Protein AF-A0A7R9PFS6-F1 (afdb_monomer_lite)

Structure (mmCIF, N/CA/C/O backbone):
data_AF-A0A7R9PFS6-F1
#
_entry.id   AF-A0A7R9PFS6-F1
#
loop_
_atom_site.group_PDB
_atom_site.id
_atom_site.type_symbol
_atom_site.label_atom_id
_atom_site.label_alt_id
_atom_site.label_comp_id
_atom_site.label_asym_id
_atom_site.label_entity_id
_atom_site.label_seq_id
_atom_site.pdbx_PDB_ins_code
_atom_site.Cartn_x
_atom_site.Cartn_y
_atom_site.Cartn_z
_atom_site.occupancy
_atom_site.B_iso_or_equiv
_atom_site.auth_seq_id
_atom_site.auth_comp_id
_atom_site.auth_asym_id
_atom_site.auth_atom_id
_atom_site.pdbx_PDB_model_num
ATOM 1 N N . VAL A 1 1 ? 14.522 13.230 7.094 1.00 48.41 1 VAL A N 1
ATOM 2 C CA . VAL A 1 1 ? 13.137 13.478 7.577 1.00 48.41 1 VAL A CA 1
ATOM 3 C C . VAL A 1 1 ? 12.936 14.908 8.089 1.00 48.41 1 VAL A C 1
ATOM 5 O O . VAL A 1 1 ? 12.068 15.587 7.560 1.00 48.41 1 VAL A O 1
ATOM 8 N N . LEU A 1 2 ? 13.739 15.412 9.042 1.00 39.50 2 LEU A N 1
ATOM 9 C CA . LEU A 1 2 ? 13.569 16.777 9.584 1.00 39.50 2 LEU A CA 1
ATOM 10 C C . LEU A 1 2 ? 13.808 17.895 8.548 1.00 39.50 2 LEU A C 1
ATOM 12 O O . LEU A 1 2 ? 12.953 18.755 8.391 1.00 39.50 2 LEU A O 1
ATOM 16 N N . VAL A 1 3 ? 14.888 17.850 7.762 1.00 48.06 3 VAL A N 1
ATOM 17 C CA . VAL A 1 3 ? 15.186 18.914 6.772 1.00 48.06 3 VAL A CA 1
ATOM 18 C C . VAL A 1 3 ? 14.115 19.010 5.670 1.00 48.06 3 VAL A C 1
ATOM 20 O O . VAL A 1 3 ? 13.718 20.107 5.293 1.00 48.06 3 VAL A O 1
ATOM 23 N N . HIS A 1 4 ? 13.554 17.875 5.235 1.00 49.91 4 HIS A N 1
ATOM 24 C CA . HIS A 1 4 ? 12.457 17.836 4.259 1.00 49.91 4 HIS A CA 1
ATOM 25 C C . HIS A 1 4 ? 11.158 18.474 4.785 1.00 49.91 4 HIS A C 1
ATOM 27 O O . HIS A 1 4 ? 10.417 19.089 4.024 1.00 49.91 4 HIS A O 1
ATOM 33 N N . ARG A 1 5 ? 10.858 18.337 6.087 1.00 53.41 5 ARG A N 1
ATOM 34 C CA . ARG A 1 5 ? 9.649 18.930 6.684 1.00 53.41 5 ARG A CA 1
ATOM 35 C C . ARG A 1 5 ? 9.731 20.451 6.814 1.00 53.41 5 ARG A C 1
ATOM 37 O O . ARG A 1 5 ? 8.692 21.097 6.742 1.00 53.41 5 ARG A O 1
ATOM 44 N N . PHE A 1 6 ? 10.927 21.010 6.995 1.00 52.00 6 PHE A N 1
ATOM 45 C CA . PHE A 1 6 ? 11.093 22.438 7.284 1.00 52.00 6 PHE A CA 1
ATOM 46 C C . PHE A 1 6 ? 11.599 23.265 6.087 1.00 52.00 6 PHE A C 1
ATOM 48 O O . PHE A 1 6 ? 11.210 24.424 5.980 1.00 52.00 6 PHE A O 1
ATOM 55 N N . CYS A 1 7 ? 12.360 22.682 5.146 1.00 59.22 7 CYS A N 1
ATOM 56 C CA . CYS A 1 7 ? 12.882 23.373 3.951 1.00 59.22 7 CYS A CA 1
ATOM 57 C C . CYS A 1 7 ? 12.899 22.470 2.689 1.00 59.22 7 CYS A C 1
ATOM 59 O O . CYS A 1 7 ? 13.975 22.141 2.184 1.00 59.22 7 CYS A O 1
ATOM 61 N N . PRO A 1 8 ? 11.737 22.057 2.147 1.00 60.34 8 PRO A N 1
ATOM 62 C CA . PRO A 1 8 ? 11.672 21.120 1.018 1.00 60.34 8 PRO A CA 1
ATOM 63 C C . PRO A 1 8 ? 12.301 21.649 -0.286 1.00 60.34 8 PRO A C 1
ATOM 65 O O . PRO A 1 8 ? 12.875 20.859 -1.028 1.00 60.34 8 PRO A O 1
ATOM 68 N N . SER A 1 9 ? 12.263 22.964 -0.544 1.00 56.47 9 SER A N 1
ATOM 69 C CA . SER A 1 9 ? 12.860 23.575 -1.747 1.00 56.47 9 SER A CA 1
ATOM 70 C C . SER A 1 9 ? 14.389 23.491 -1.759 1.00 56.47 9 SER A C 1
ATOM 72 O O . SER A 1 9 ? 14.975 23.101 -2.757 1.00 56.47 9 SER A O 1
ATOM 74 N N . VAL A 1 10 ? 15.039 23.744 -0.619 1.00 60.12 10 VAL A N 1
ATOM 75 C CA . VAL A 1 10 ? 16.506 23.660 -0.498 1.00 60.12 10 VAL A CA 1
ATOM 76 C C . VAL A 1 10 ? 16.997 22.236 -0.753 1.00 60.12 10 VAL A C 1
ATOM 78 O O . VAL A 1 10 ? 18.032 22.041 -1.379 1.00 60.12 10 VAL A O 1
ATOM 81 N N . VAL A 1 11 ? 16.242 21.229 -0.303 1.00 60.84 11 VAL A N 1
ATOM 82 C CA . VAL A 1 11 ? 16.554 19.822 -0.585 1.00 60.84 11 VAL A CA 1
ATOM 83 C C . VAL A 1 11 ? 16.342 19.515 -2.067 1.00 60.84 11 VAL A C 1
ATOM 85 O O . VAL A 1 11 ? 17.211 18.907 -2.676 1.00 60.84 11 VAL A O 1
ATOM 88 N N . ALA A 1 12 ? 15.240 19.961 -2.675 1.00 59.97 12 ALA A N 1
ATOM 89 C CA . ALA A 1 12 ? 15.008 19.742 -4.103 1.00 59.97 12 ALA A CA 1
ATOM 90 C C . ALA A 1 12 ? 16.139 20.321 -4.974 1.00 59.97 12 ALA A C 1
ATOM 92 O O . ALA A 1 12 ? 16.579 19.642 -5.899 1.00 59.97 12 ALA A O 1
ATOM 93 N N . ASP A 1 13 ? 16.664 21.497 -4.623 1.00 59.56 13 ASP A N 1
ATOM 94 C CA . ASP A 1 13 ? 17.713 22.179 -5.392 1.00 59.56 13 ASP A CA 1
ATOM 95 C C . ASP A 1 13 ? 19.134 21.668 -5.083 1.00 59.56 13 ASP A C 1
ATOM 97 O O . ASP A 1 13 ? 20.018 21.754 -5.932 1.00 59.56 13 ASP A O 1
ATOM 101 N N . SER A 1 14 ? 19.368 21.113 -3.885 1.00 62.31 14 SER A N 1
ATOM 102 C CA . SER A 1 14 ? 20.707 20.678 -3.432 1.00 62.31 14 SER A CA 1
ATOM 103 C C . SER A 1 14 ? 20.957 19.174 -3.559 1.00 62.31 14 SER A C 1
ATOM 105 O O . SER A 1 14 ? 22.074 18.715 -3.325 1.00 62.31 14 SER A O 1
ATOM 107 N N . VAL A 1 15 ? 19.929 18.374 -3.857 1.00 69.88 15 VAL A N 1
ATOM 108 C CA . VAL A 1 15 ? 20.092 16.925 -4.030 1.00 69.88 15 VAL A CA 1
ATOM 109 C C . VAL A 1 15 ? 20.765 16.652 -5.369 1.00 69.88 15 VAL A C 1
ATOM 111 O O . VAL A 1 15 ? 20.168 16.843 -6.427 1.00 69.88 15 VAL A O 1
ATOM 114 N N . GLU A 1 16 ? 22.006 16.182 -5.303 1.00 77.69 16 GLU A N 1
ATOM 115 C CA . GLU A 1 16 ? 22.768 15.698 -6.451 1.00 77.69 16 GLU A CA 1
ATOM 116 C C . GLU A 1 16 ? 22.236 14.347 -6.961 1.00 77.69 16 GLU A C 1
ATOM 118 O O . GLU A 1 16 ? 21.688 13.538 -6.202 1.00 77.69 16 GLU A O 1
ATOM 123 N N . ASP A 1 17 ? 22.470 14.053 -8.241 1.00 82.56 17 ASP A N 1
ATOM 124 C CA . ASP A 1 17 ? 22.091 12.777 -8.872 1.00 82.56 17 ASP A CA 1
ATOM 125 C C . ASP A 1 17 ? 22.770 11.563 -8.206 1.00 82.56 17 ASP A C 1
ATOM 127 O O . ASP A 1 17 ? 22.235 10.450 -8.203 1.00 82.56 17 ASP A O 1
ATOM 131 N N . SER A 1 18 ? 23.923 11.786 -7.565 1.00 86.06 18 SER A N 1
ATOM 132 C CA . SER A 1 18 ? 24.635 10.805 -6.741 1.00 86.06 18 SER A CA 1
ATOM 133 C C . SER A 1 18 ? 23.771 10.299 -5.578 1.00 86.06 18 SER A C 1
ATOM 135 O O . SER A 1 18 ? 23.724 9.095 -5.311 1.00 86.06 18 SER A O 1
ATOM 137 N N . LEU A 1 19 ? 23.017 11.189 -4.926 1.00 88.00 19 LEU A N 1
ATOM 138 C CA . LEU A 1 19 ? 22.125 10.830 -3.829 1.00 88.00 19 LEU A CA 1
ATOM 139 C C . LEU A 1 19 ? 20.856 10.137 -4.334 1.00 88.00 19 LEU A C 1
ATOM 141 O O . LEU A 1 19 ? 20.409 9.181 -3.704 1.00 88.00 19 LEU A O 1
ATOM 145 N N . VAL A 1 20 ? 20.301 10.558 -5.476 1.00 91.56 20 VAL A N 1
ATOM 146 C CA . VAL A 1 20 ? 19.182 9.846 -6.129 1.00 91.56 20 VAL A CA 1
ATOM 147 C C . VAL A 1 20 ? 19.584 8.404 -6.431 1.00 91.56 20 VAL A C 1
ATOM 149 O O . VAL A 1 20 ? 18.877 7.467 -6.055 1.00 91.56 20 VAL A O 1
ATOM 152 N N . THR A 1 21 ? 20.765 8.221 -7.024 1.00 93.12 21 THR A N 1
ATOM 153 C CA . THR A 1 21 ? 21.332 6.897 -7.297 1.00 93.12 21 THR A CA 1
ATOM 154 C C . THR A 1 21 ? 21.487 6.094 -6.006 1.00 93.12 21 THR A C 1
ATOM 156 O O . THR A 1 21 ? 21.080 4.935 -5.950 1.00 93.12 21 THR A O 1
ATOM 159 N N . TRP A 1 22 ? 22.017 6.707 -4.943 1.00 92.00 22 TRP A N 1
ATOM 160 C CA . TRP A 1 22 ? 22.198 6.050 -3.648 1.00 92.00 22 TRP A CA 1
ATOM 161 C C . TRP A 1 22 ? 20.873 5.591 -3.022 1.00 92.00 22 TRP A C 1
ATOM 163 O O . TRP A 1 22 ? 20.793 4.462 -2.541 1.00 92.00 22 TRP A O 1
ATOM 173 N N . LEU A 1 23 ? 19.821 6.417 -3.070 1.00 92.88 23 LEU A N 1
ATOM 174 C CA . LEU A 1 23 ? 18.487 6.048 -2.579 1.00 92.88 23 LEU A CA 1
ATOM 175 C C . LEU A 1 23 ? 17.931 4.846 -3.357 1.00 92.88 23 LEU A C 1
ATOM 177 O O . LEU A 1 23 ? 17.451 3.884 -2.760 1.00 92.88 23 LEU A O 1
ATOM 181 N N . LEU A 1 24 ? 18.038 4.868 -4.687 1.00 94.88 24 LEU A N 1
ATOM 182 C CA . LEU A 1 24 ? 17.521 3.805 -5.549 1.00 94.88 24 LEU A CA 1
ATOM 183 C C . LEU A 1 24 ? 18.293 2.491 -5.390 1.00 94.88 24 LEU A C 1
ATOM 185 O O . LEU A 1 24 ? 17.674 1.437 -5.241 1.00 94.88 24 LEU A O 1
ATOM 189 N N . VAL A 1 25 ? 19.627 2.543 -5.343 1.00 93.25 25 VAL A N 1
ATOM 190 C CA . VAL A 1 25 ? 20.474 1.382 -5.014 1.00 93.25 25 VAL A CA 1
ATOM 191 C C . VAL A 1 25 ? 20.156 0.872 -3.609 1.00 93.25 25 VAL A C 1
ATOM 193 O O . VAL A 1 25 ? 20.108 -0.338 -3.397 1.00 93.25 25 VAL A O 1
ATOM 196 N N . GLY A 1 26 ? 19.863 1.787 -2.682 1.00 91.25 26 GLY A N 1
ATOM 197 C CA . GLY A 1 26 ? 19.371 1.523 -1.336 1.00 91.25 26 GLY A CA 1
ATOM 198 C C . GLY A 1 26 ? 18.220 0.522 -1.296 1.00 91.25 26 GLY A C 1
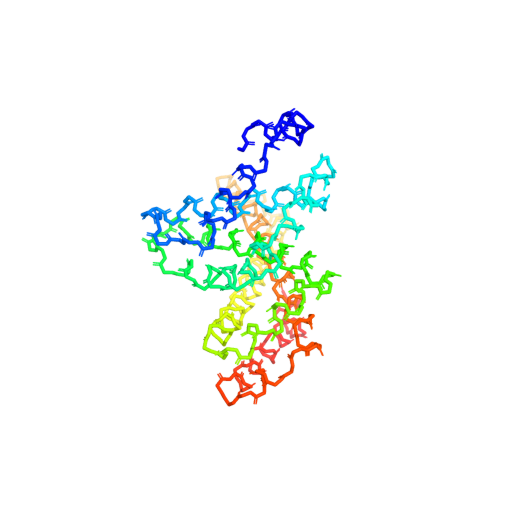ATOM 199 O O . GLY A 1 26 ? 18.289 -0.505 -0.621 1.00 91.25 26 GLY A O 1
ATOM 200 N N . VAL A 1 27 ? 17.171 0.818 -2.065 1.00 92.12 27 VAL A N 1
ATOM 201 C CA . VAL A 1 27 ? 15.970 -0.023 -2.167 1.00 92.12 27 VAL A CA 1
ATOM 202 C C . VAL A 1 27 ? 16.219 -1.270 -3.015 1.00 92.12 27 VAL A C 1
ATOM 204 O O . VAL A 1 27 ? 15.751 -2.353 -2.666 1.00 92.12 27 VAL A O 1
ATOM 207 N N . CYS A 1 28 ? 16.953 -1.141 -4.123 1.00 92.50 28 CYS A N 1
ATOM 208 C CA . CYS A 1 28 ? 17.080 -2.218 -5.108 1.00 92.50 28 CYS A CA 1
ATOM 209 C C . CYS A 1 28 ? 18.142 -3.265 -4.753 1.00 92.50 28 CYS A C 1
ATOM 211 O O . CYS A 1 28 ? 18.093 -4.391 -5.243 1.00 92.50 28 CYS A O 1
ATOM 213 N N . SER A 1 29 ? 19.079 -2.928 -3.866 1.00 88.06 29 SER A N 1
ATOM 214 C CA . SER A 1 29 ? 20.139 -3.830 -3.407 1.00 88.06 29 SER A CA 1
ATOM 215 C C . SER A 1 29 ? 20.103 -4.005 -1.884 1.00 88.06 29 SER A C 1
ATOM 217 O O . SER A 1 29 ? 21.074 -3.677 -1.193 1.00 88.06 29 SER A O 1
ATOM 219 N N . PRO A 1 30 ? 19.009 -4.565 -1.330 1.00 79.00 30 PRO A N 1
ATOM 220 C CA . PRO A 1 30 ? 18.804 -4.645 0.115 1.00 79.00 30 PRO A CA 1
ATOM 221 C C . PRO A 1 30 ? 19.880 -5.479 0.827 1.00 79.00 30 PRO A C 1
ATOM 223 O O . PRO A 1 30 ? 20.150 -5.266 2.002 1.00 79.00 30 PRO A O 1
ATOM 226 N N . HIS A 1 31 ? 20.556 -6.383 0.109 1.00 80.69 31 HIS A N 1
ATOM 227 C CA . HIS A 1 31 ? 21.624 -7.238 0.636 1.00 80.69 31 HIS A CA 1
ATOM 228 C C . HIS A 1 31 ? 22.850 -6.472 1.162 1.00 80.69 31 HIS A C 1
ATOM 230 O O . HIS A 1 31 ? 23.600 -7.017 1.970 1.00 80.69 31 HIS A O 1
ATOM 236 N N . TYR A 1 32 ? 23.051 -5.216 0.750 1.00 78.88 32 TYR A N 1
ATOM 237 C CA . TYR A 1 32 ? 24.112 -4.367 1.303 1.00 78.88 32 TYR A CA 1
ATOM 238 C C . TYR A 1 32 ? 23.741 -3.742 2.654 1.00 78.88 32 TYR A C 1
ATOM 240 O O . TYR A 1 32 ? 24.618 -3.243 3.361 1.00 78.88 32 TYR A O 1
ATOM 248 N N . PHE A 1 33 ? 22.468 -3.801 3.054 1.00 77.06 33 PHE A N 1
ATOM 249 C CA . PHE A 1 33 ? 21.979 -3.223 4.298 1.00 77.06 33 PHE A CA 1
ATOM 250 C C . PHE A 1 33 ? 21.615 -4.322 5.288 1.00 77.06 33 PHE A C 1
ATOM 252 O O . PHE A 1 33 ? 20.644 -5.052 5.124 1.00 77.06 33 PHE A O 1
ATOM 259 N N . ARG A 1 34 ? 22.381 -4.409 6.379 1.00 73.00 34 ARG A N 1
ATOM 260 C CA . ARG A 1 34 ? 22.082 -5.343 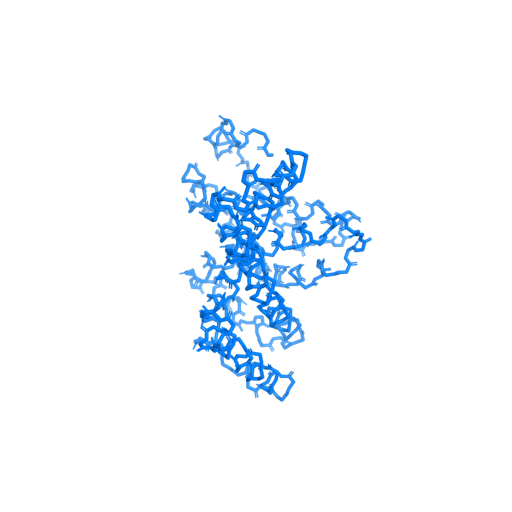7.477 1.00 73.00 34 ARG A CA 1
ATOM 261 C C . ARG A 1 34 ? 20.786 -4.995 8.211 1.00 73.00 34 ARG A C 1
ATOM 263 O O . ARG A 1 34 ? 20.182 -5.873 8.811 1.00 73.00 34 ARG A O 1
ATOM 270 N N . ASN A 1 35 ? 20.397 -3.719 8.198 1.00 78.88 35 ASN A N 1
ATOM 271 C CA . ASN A 1 35 ? 19.213 -3.224 8.885 1.00 78.88 35 ASN A CA 1
ATOM 272 C C . ASN A 1 35 ? 18.070 -2.960 7.877 1.00 78.88 35 ASN A C 1
ATOM 274 O O . ASN A 1 35 ? 18.142 -1.958 7.157 1.00 78.88 35 ASN A O 1
ATOM 278 N N . PRO A 1 36 ? 17.004 -3.786 7.846 1.00 77.06 36 PRO A N 1
ATOM 279 C CA . PRO A 1 36 ? 15.877 -3.601 6.927 1.00 77.06 36 PRO A CA 1
ATOM 280 C C . PRO A 1 36 ? 15.104 -2.294 7.170 1.00 77.06 36 PRO A C 1
ATOM 282 O O . PRO A 1 36 ? 14.537 -1.729 6.235 1.00 77.06 36 PRO A O 1
ATOM 285 N N . TYR A 1 37 ? 15.153 -1.736 8.383 1.00 82.12 37 TYR A N 1
ATOM 286 C CA . TYR A 1 37 ? 14.524 -0.449 8.696 1.00 82.12 37 TYR A CA 1
ATOM 287 C C . TYR A 1 37 ? 15.144 0.724 7.946 1.00 82.12 37 TYR A C 1
ATOM 289 O O . TYR A 1 37 ? 14.474 1.726 7.702 1.00 82.12 37 TYR A O 1
ATOM 297 N N . LEU A 1 38 ? 16.414 0.619 7.552 1.00 85.38 38 LEU A N 1
ATOM 298 C CA . LEU A 1 38 ? 17.032 1.660 6.741 1.00 85.38 38 LEU A CA 1
ATOM 299 C C . LEU A 1 38 ? 16.376 1.725 5.358 1.00 85.38 38 LEU A C 1
ATOM 301 O O . LEU A 1 38 ? 16.077 2.815 4.879 1.00 85.38 38 LEU A O 1
ATOM 305 N N . ILE A 1 39 ? 16.071 0.570 4.764 1.00 89.31 39 ILE A N 1
ATOM 306 C CA . ILE A 1 39 ? 15.356 0.489 3.486 1.00 89.31 39 ILE A CA 1
ATOM 307 C C . ILE A 1 39 ? 13.942 1.052 3.641 1.00 89.31 39 ILE A C 1
ATOM 309 O O . ILE A 1 39 ? 13.521 1.867 2.825 1.00 89.31 39 ILE A O 1
ATOM 313 N N . ALA A 1 40 ? 13.245 0.719 4.733 1.00 90.12 40 ALA A N 1
ATOM 314 C CA . ALA A 1 40 ? 11.939 1.301 5.046 1.00 90.12 40 ALA A CA 1
ATOM 315 C C . ALA A 1 40 ? 11.983 2.839 5.125 1.00 90.12 40 ALA A C 1
ATOM 317 O O . ALA A 1 40 ? 11.088 3.513 4.617 1.00 90.12 40 ALA A O 1
ATOM 318 N N . LYS A 1 41 ? 13.047 3.412 5.703 1.00 90.44 41 LYS A N 1
ATOM 319 C CA . LYS A 1 41 ? 13.244 4.869 5.747 1.00 90.44 41 LYS A CA 1
ATOM 320 C C . LYS A 1 41 ? 13.571 5.476 4.389 1.00 90.44 41 LYS A C 1
ATOM 322 O O . LYS A 1 41 ? 13.141 6.593 4.120 1.00 90.44 41 LYS A O 1
ATOM 327 N N . ILE A 1 42 ? 14.284 4.762 3.525 1.00 93.06 42 ILE A N 1
ATOM 328 C CA . ILE A 1 42 ? 14.506 5.203 2.144 1.00 93.06 42 ILE A CA 1
ATOM 329 C C . ILE A 1 42 ? 13.180 5.192 1.369 1.00 93.06 42 ILE A C 1
ATOM 331 O O . ILE A 1 42 ? 12.862 6.170 0.700 1.00 93.06 42 ILE A O 1
ATOM 335 N N . ILE A 1 43 ? 12.361 4.151 1.527 1.00 95.25 43 ILE A N 1
ATOM 336 C CA . ILE A 1 43 ? 11.012 4.082 0.946 1.00 95.25 43 ILE A CA 1
ATOM 337 C C . ILE A 1 43 ? 10.129 5.223 1.469 1.00 95.25 43 ILE A C 1
ATOM 339 O O . ILE A 1 43 ? 9.430 5.853 0.683 1.00 95.25 43 ILE A O 1
ATOM 343 N N . GLU A 1 44 ? 10.198 5.551 2.764 1.00 94.31 44 GLU A N 1
ATOM 344 C CA . GLU A 1 44 ? 9.507 6.720 3.329 1.00 94.31 44 GLU A CA 1
ATOM 345 C C . GLU A 1 44 ? 9.951 8.026 2.648 1.00 94.31 44 GLU A C 1
ATOM 347 O O . GLU A 1 44 ? 9.113 8.878 2.370 1.00 94.31 44 GLU A O 1
ATOM 352 N N . VAL A 1 45 ? 11.240 8.184 2.318 1.00 93.81 45 VAL A N 1
ATOM 353 C CA . VAL A 1 45 ? 11.722 9.344 1.546 1.00 93.81 45 VAL A CA 1
ATOM 354 C C . VAL A 1 45 ? 11.112 9.364 0.144 1.00 93.81 45 VAL A C 1
ATOM 356 O O . VAL A 1 45 ? 10.606 10.407 -0.261 1.00 93.81 45 VAL A O 1
ATOM 359 N N . LEU A 1 46 ? 11.112 8.237 -0.577 1.00 95.56 46 LEU A N 1
ATOM 360 C CA . LEU A 1 46 ? 10.504 8.149 -1.914 1.00 95.56 46 LEU A CA 1
ATOM 361 C C . LEU A 1 46 ? 9.006 8.485 -1.881 1.00 95.56 46 LEU A C 1
ATOM 363 O O . LEU A 1 46 ? 8.513 9.213 -2.739 1.00 95.56 46 LEU A O 1
ATOM 367 N N . PHE A 1 47 ? 8.302 8.003 -0.857 1.00 95.94 47 PHE A N 1
ATOM 368 C CA . PHE A 1 47 ? 6.896 8.308 -0.618 1.00 95.94 47 PHE A CA 1
ATOM 369 C C . PHE A 1 47 ? 6.672 9.802 -0.360 1.00 95.94 47 PHE A C 1
ATOM 371 O O . PHE A 1 47 ? 5.820 10.422 -0.989 1.00 95.94 47 PHE A O 1
ATOM 378 N N . VAL A 1 48 ? 7.457 10.397 0.537 1.00 93.69 48 VAL A N 1
ATOM 379 C CA . VAL A 1 48 ? 7.319 11.803 0.929 1.00 93.69 48 VAL A CA 1
ATOM 380 C C . VAL A 1 48 ? 7.674 12.767 -0.213 1.00 93.69 48 VAL A C 1
ATOM 382 O O . VAL A 1 48 ? 7.125 13.865 -0.258 1.00 93.69 48 VAL A O 1
ATOM 385 N N . VAL A 1 49 ? 8.550 12.362 -1.138 1.00 92.81 49 VAL A N 1
ATOM 386 C CA . VAL A 1 49 ? 8.927 13.144 -2.328 1.00 92.81 49 VAL A CA 1
ATOM 387 C C . VAL A 1 49 ? 7.830 13.149 -3.405 1.00 92.81 49 VAL A C 1
ATOM 389 O O . VAL A 1 49 ? 7.848 14.012 -4.284 1.00 92.81 49 VAL A O 1
ATOM 392 N N . ASN A 1 50 ? 6.850 12.241 -3.341 1.00 92.00 50 ASN A N 1
ATOM 393 C CA . ASN A 1 50 ? 5.725 12.212 -4.275 1.00 92.00 50 ASN A CA 1
ATOM 394 C C . ASN A 1 50 ? 4.968 13.566 -4.279 1.00 92.00 50 ASN A C 1
ATOM 396 O O . ASN A 1 50 ? 4.568 14.028 -3.206 1.00 92.00 50 ASN A O 1
ATOM 400 N N . PRO A 1 51 ? 4.710 14.192 -5.447 1.00 91.19 51 PRO A N 1
ATOM 401 C CA . PRO A 1 51 ? 4.026 15.485 -5.549 1.00 91.19 51 PRO A CA 1
ATOM 402 C C . PRO A 1 51 ? 2.623 15.507 -4.936 1.00 91.19 51 PRO A C 1
ATOM 404 O O . PRO A 1 51 ? 2.188 16.545 -4.443 1.00 91.19 51 PRO A O 1
ATOM 407 N N . GLY A 1 52 ? 1.925 14.365 -4.917 1.00 89.12 52 GLY A N 1
ATOM 408 C CA . GLY A 1 52 ? 0.628 14.227 -4.247 1.00 89.12 52 GLY A CA 1
ATOM 409 C C . GLY A 1 52 ? 0.710 14.331 -2.718 1.00 89.12 52 GLY A C 1
ATOM 410 O O . GLY A 1 52 ? -0.300 14.584 -2.068 1.00 89.12 52 GLY A O 1
ATOM 411 N N . ILE A 1 53 ? 1.906 14.163 -2.143 1.00 90.12 53 ILE A N 1
ATOM 412 C CA . ILE A 1 53 ? 2.188 14.268 -0.704 1.00 90.12 53 ILE A CA 1
ATOM 413 C C . ILE A 1 53 ? 2.898 15.585 -0.385 1.00 90.12 53 ILE A C 1
ATOM 415 O O . ILE A 1 53 ? 2.527 16.285 0.558 1.00 90.12 53 ILE A O 1
ATOM 419 N N . GLN A 1 54 ? 3.912 15.937 -1.175 1.00 90.75 54 GLN A N 1
ATOM 420 C CA . GLN A 1 54 ? 4.637 17.195 -1.079 1.00 90.75 54 GLN A CA 1
ATOM 421 C C . GLN A 1 54 ? 4.765 17.829 -2.474 1.00 90.75 54 GLN A C 1
ATOM 423 O O . GLN A 1 54 ? 5.702 17.527 -3.209 1.00 90.75 54 GLN A O 1
ATOM 428 N N . PRO A 1 55 ? 3.891 18.783 -2.837 1.00 90.25 55 PRO A N 1
ATOM 429 C CA . PRO A 1 55 ? 3.950 19.440 -4.146 1.00 90.25 55 PRO A CA 1
ATOM 430 C C . PRO A 1 55 ? 5.298 20.121 -4.429 1.00 90.25 55 PRO A C 1
ATOM 432 O O . PRO A 1 55 ? 5.728 20.230 -5.571 1.00 90.25 55 PRO A O 1
ATOM 435 N N . ARG A 1 56 ? 6.011 20.552 -3.379 1.00 89.12 56 ARG A N 1
ATOM 436 C CA . ARG A 1 56 ? 7.301 21.254 -3.497 1.00 89.12 56 ARG A CA 1
ATOM 437 C C . ARG A 1 56 ? 8.473 20.369 -3.929 1.00 89.12 56 ARG A C 1
ATOM 439 O O . ARG A 1 56 ? 9.556 20.900 -4.147 1.00 89.12 56 ARG A O 1
ATOM 446 N N . THR A 1 57 ? 8.296 19.054 -4.028 1.00 89.50 57 THR A N 1
ATOM 447 C CA . THR A 1 57 ? 9.358 18.119 -4.434 1.00 89.50 57 THR A CA 1
ATOM 448 C C . THR A 1 57 ? 9.187 17.563 -5.841 1.00 89.50 57 THR A C 1
ATOM 450 O O . THR A 1 57 ? 9.877 16.613 -6.204 1.00 89.50 57 THR A O 1
ATOM 453 N N . GLU A 1 58 ? 8.333 18.179 -6.661 1.00 90.62 58 GLU A N 1
ATOM 454 C CA . GLU A 1 58 ? 8.046 17.753 -8.034 1.00 90.62 58 GLU A CA 1
ATOM 455 C C . GLU A 1 58 ? 9.300 17.519 -8.886 1.00 90.62 58 GLU A C 1
ATOM 457 O O . GLU A 1 58 ? 9.439 16.463 -9.501 1.00 90.62 58 GLU A O 1
ATOM 462 N N . GLN A 1 59 ? 10.263 18.444 -8.857 1.00 90.50 59 GLN A N 1
ATOM 463 C CA . GLN A 1 59 ? 11.497 18.312 -9.637 1.00 90.50 59 GLN A CA 1
ATOM 464 C C . GLN A 1 59 ? 12.364 17.129 -9.183 1.00 90.50 59 GLN A C 1
ATOM 466 O O . GLN A 1 59 ? 12.933 16.412 -10.006 1.00 90.50 59 GLN A O 1
ATOM 471 N N . LEU A 1 60 ? 12.473 16.901 -7.871 1.00 91.00 60 LEU A N 1
ATOM 472 C CA . LEU A 1 60 ? 13.223 15.764 -7.335 1.00 91.00 60 LEU A CA 1
ATOM 473 C C . LEU A 1 60 ? 12.517 14.443 -7.662 1.00 91.00 60 LEU A C 1
ATOM 475 O O . LEU A 1 60 ? 13.170 13.489 -8.076 1.00 91.00 60 LEU A O 1
ATOM 479 N N . HIS A 1 61 ? 11.192 14.400 -7.534 1.00 93.50 61 HIS A N 1
ATOM 480 C CA . HIS A 1 61 ? 10.397 13.240 -7.917 1.00 93.50 61 HIS A CA 1
ATOM 481 C C . HIS A 1 61 ? 10.570 12.894 -9.398 1.00 93.50 61 HIS A C 1
ATOM 483 O O . HIS A 1 61 ? 10.807 11.736 -9.729 1.00 93.50 61 HIS A O 1
ATOM 489 N N . ALA A 1 62 ? 10.506 13.893 -10.283 1.00 93.44 62 ALA A N 1
ATOM 490 C CA . ALA A 1 62 ? 10.710 13.698 -11.714 1.00 93.44 62 ALA A CA 1
ATOM 491 C C . ALA A 1 62 ? 12.094 13.098 -12.013 1.00 93.44 62 ALA A C 1
ATOM 493 O O . ALA A 1 62 ? 12.189 12.152 -12.790 1.00 93.44 62 ALA A O 1
ATOM 494 N N . ARG A 1 63 ? 13.152 13.577 -11.340 1.00 94.00 63 ARG A N 1
ATOM 495 C CA . ARG A 1 63 ? 14.507 13.012 -11.463 1.00 94.00 63 ARG A CA 1
ATOM 496 C C . ARG A 1 63 ? 14.604 11.573 -10.961 1.00 94.00 63 ARG A C 1
ATOM 498 O O . ARG A 1 63 ? 15.234 10.753 -11.618 1.00 94.00 63 ARG A O 1
ATOM 505 N N . ILE A 1 64 ? 13.970 11.256 -9.830 1.00 95.19 64 ILE A N 1
ATOM 506 C CA . ILE A 1 64 ? 13.909 9.881 -9.309 1.00 95.19 64 ILE A CA 1
ATOM 507 C C . ILE A 1 64 ? 13.218 8.968 -10.323 1.00 95.19 64 ILE A C 1
ATOM 509 O O . ILE A 1 64 ? 13.773 7.929 -10.663 1.00 95.19 64 ILE A O 1
ATOM 513 N N . MET A 1 65 ? 12.048 9.364 -10.831 1.00 96.06 65 MET A N 1
ATOM 514 C CA . MET A 1 65 ? 11.267 8.544 -11.762 1.00 96.06 65 MET A CA 1
ATOM 515 C C . MET A 1 65 ? 11.949 8.389 -13.126 1.00 96.06 65 MET A C 1
ATOM 517 O O . MET A 1 65 ? 11.866 7.323 -13.717 1.00 96.06 65 MET A O 1
ATOM 521 N N . ALA A 1 66 ? 12.667 9.403 -13.610 1.00 95.38 66 ALA A N 1
ATOM 522 C CA . ALA A 1 66 ? 13.436 9.323 -14.856 1.00 95.38 66 ALA A CA 1
ATOM 523 C C . ALA A 1 66 ? 14.755 8.534 -14.723 1.00 95.38 66 ALA A C 1
ATOM 525 O O . ALA A 1 66 ? 15.480 8.357 -15.702 1.00 95.38 66 ALA A O 1
ATOM 526 N N . HIS A 1 67 ? 15.121 8.094 -13.516 1.00 96.38 67 HIS A N 1
ATOM 527 C CA . HIS A 1 67 ? 16.369 7.377 -13.304 1.00 96.38 67 HIS A CA 1
ATOM 528 C C . HIS A 1 67 ? 16.265 5.926 -13.820 1.00 96.38 67 HIS A C 1
ATOM 530 O O . HIS A 1 67 ? 15.312 5.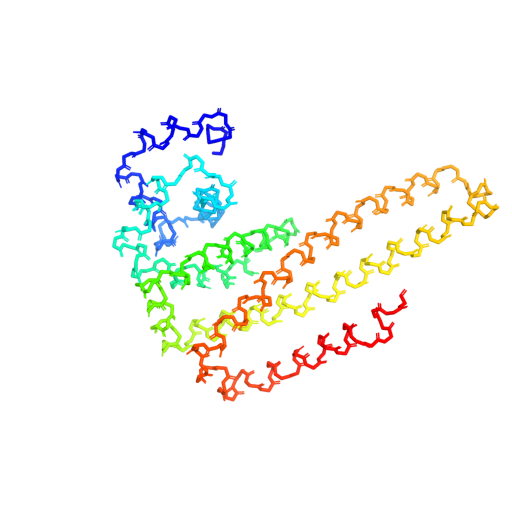231 -13.461 1.00 96.38 67 HIS A O 1
ATOM 536 N N . PRO A 1 68 ? 17.274 5.378 -14.530 1.00 96.19 68 PRO A N 1
ATOM 537 C CA . PRO A 1 68 ? 17.198 4.031 -15.114 1.00 96.19 68 PRO A CA 1
ATOM 538 C C . PRO A 1 68 ? 16.879 2.905 -14.115 1.00 96.19 68 PRO A C 1
ATOM 540 O O . PRO A 1 68 ? 16.154 1.963 -14.432 1.00 96.19 68 PRO A O 1
ATOM 543 N N . ILE A 1 69 ? 17.394 2.997 -12.881 1.00 96.44 69 ILE A N 1
ATOM 544 C CA . ILE A 1 69 ? 17.058 2.047 -11.799 1.00 96.44 69 ILE A CA 1
ATOM 545 C C . ILE A 1 69 ? 15.568 2.132 -11.429 1.00 96.44 69 ILE A C 1
ATOM 547 O O . ILE A 1 69 ? 14.951 1.097 -11.176 1.00 96.44 69 ILE A O 1
ATOM 551 N N . SER A 1 70 ? 14.982 3.335 -11.417 1.00 97.12 70 SER A N 1
ATOM 552 C CA . SER A 1 70 ? 13.551 3.519 -11.150 1.00 97.12 70 SER A CA 1
ATOM 553 C C . SER A 1 70 ? 12.704 2.888 -12.245 1.00 97.12 70 SER A C 1
ATOM 555 O O . SER A 1 70 ? 11.801 2.112 -11.952 1.00 97.12 70 SER A O 1
ATOM 557 N N . GLU A 1 71 ? 13.050 3.143 -13.505 1.00 95.94 71 GLU A N 1
ATOM 558 C CA . GLU A 1 71 ? 12.292 2.644 -14.653 1.00 95.94 71 GLU A CA 1
ATOM 559 C C . GLU A 1 71 ? 12.303 1.113 -14.763 1.00 95.94 71 GLU A C 1
ATOM 561 O O . GLU A 1 71 ? 11.335 0.521 -15.237 1.00 95.94 71 GLU A O 1
ATOM 566 N N . THR A 1 72 ? 13.392 0.462 -14.334 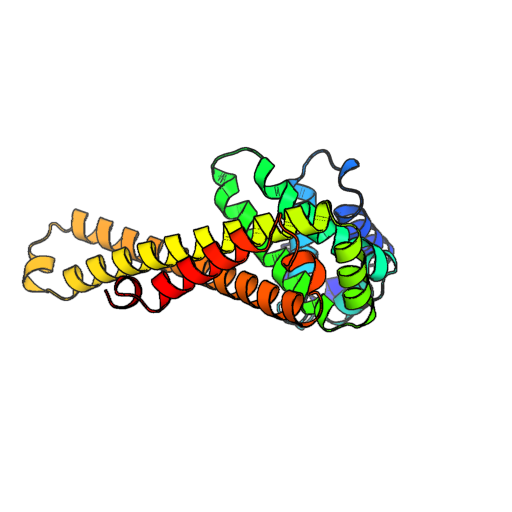1.00 93.00 72 THR A N 1
ATOM 567 C CA . THR A 1 72 ? 13.622 -0.966 -14.613 1.00 93.00 72 THR A CA 1
ATOM 568 C C . THR A 1 72 ? 13.552 -1.883 -13.395 1.00 93.00 72 THR A C 1
ATOM 570 O O . THR A 1 72 ? 13.057 -3.002 -13.517 1.00 93.00 72 THR A O 1
ATOM 573 N N . GLN A 1 73 ? 14.045 -1.455 -12.229 1.00 94.50 73 GLN A N 1
ATOM 574 C CA . GLN A 1 73 ? 14.228 -2.334 -11.064 1.00 94.50 73 GLN A CA 1
ATOM 575 C C . GLN A 1 73 ? 13.303 -1.979 -9.906 1.00 94.50 73 GLN A C 1
ATOM 577 O O . GLN A 1 73 ? 12.777 -2.876 -9.243 1.00 94.50 73 GLN A O 1
ATOM 582 N N . LEU A 1 74 ? 13.077 -0.685 -9.669 1.00 96.50 74 LEU A N 1
ATOM 583 C CA . LEU A 1 74 ? 12.372 -0.218 -8.481 1.00 96.50 74 LEU A CA 1
ATOM 584 C C . LEU A 1 74 ? 10.976 -0.847 -8.301 1.00 96.50 74 LEU A C 1
ATOM 586 O O . LEU A 1 74 ? 10.700 -1.269 -7.178 1.00 96.50 74 LEU A O 1
ATOM 590 N N . PRO A 1 75 ? 10.124 -1.023 -9.337 1.00 95.38 75 PRO A N 1
ATOM 591 C CA . PRO A 1 75 ? 8.824 -1.670 -9.160 1.00 95.38 75 PRO A CA 1
ATOM 592 C C . PRO A 1 75 ? 8.930 -3.096 -8.603 1.00 95.38 75 PRO A C 1
ATOM 594 O O . PRO A 1 75 ? 8.221 -3.447 -7.660 1.00 95.38 75 PRO A O 1
ATOM 597 N N . SER A 1 76 ? 9.860 -3.897 -9.133 1.00 94.62 76 SER A N 1
ATOM 598 C CA . SER A 1 76 ? 10.112 -5.268 -8.670 1.00 94.62 76 SER A CA 1
ATOM 599 C C . SER A 1 76 ? 10.619 -5.280 -7.225 1.00 94.62 76 SER A C 1
ATOM 601 O O . SER A 1 76 ? 10.118 -6.019 -6.373 1.00 94.62 76 SER A O 1
ATOM 603 N N . CYS A 1 77 ? 11.566 -4.393 -6.909 1.00 95.06 77 CYS A N 1
ATOM 604 C CA . CYS A 1 77 ? 12.135 -4.275 -5.570 1.00 95.06 77 CYS A CA 1
ATOM 605 C C . CYS A 1 77 ? 11.099 -3.825 -4.530 1.00 95.06 77 CYS A C 1
ATOM 607 O O . CYS A 1 77 ? 11.097 -4.347 -3.416 1.00 95.06 77 CYS A O 1
ATOM 609 N N . LEU A 1 78 ? 10.185 -2.922 -4.896 1.00 96.38 78 LEU A N 1
ATOM 610 C CA . LEU A 1 78 ? 9.081 -2.488 -4.040 1.00 96.38 78 LEU A CA 1
ATOM 611 C C . LEU A 1 78 ? 8.099 -3.632 -3.749 1.00 96.38 78 LEU A C 1
ATOM 613 O O . LEU A 1 78 ? 7.769 -3.852 -2.585 1.00 96.38 78 LEU A O 1
ATOM 617 N N . MET A 1 79 ? 7.682 -4.406 -4.759 1.00 95.38 79 MET A N 1
ATOM 618 C CA . MET A 1 79 ? 6.801 -5.574 -4.559 1.00 95.38 79 MET A CA 1
ATOM 619 C C . MET A 1 79 ? 7.453 -6.651 -3.688 1.00 95.38 79 MET A C 1
ATOM 621 O O . MET A 1 79 ? 6.806 -7.257 -2.827 1.00 95.38 79 MET A O 1
ATOM 625 N N . LYS A 1 80 ? 8.757 -6.875 -3.879 1.00 93.38 80 LYS A N 1
ATOM 626 C CA . LYS A 1 80 ? 9.531 -7.784 -3.035 1.00 93.38 80 LYS A CA 1
ATOM 627 C C . LYS A 1 80 ? 9.572 -7.286 -1.589 1.00 93.38 80 LYS A C 1
ATOM 629 O O . LYS A 1 80 ? 9.229 -8.042 -0.685 1.00 93.38 80 LYS A O 1
ATOM 634 N N . PHE A 1 81 ? 9.911 -6.017 -1.360 1.00 93.19 81 PHE A N 1
ATOM 635 C CA . PHE A 1 81 ? 9.990 -5.459 -0.006 1.00 93.19 81 PHE A CA 1
ATOM 636 C C . PHE A 1 81 ? 8.626 -5.428 0.700 1.00 93.19 81 PHE A C 1
ATOM 638 O O . PHE A 1 81 ? 8.547 -5.695 1.897 1.00 93.19 81 PHE A O 1
ATOM 645 N N . TYR A 1 82 ? 7.540 -5.197 -0.047 1.00 93.88 82 TYR A N 1
ATOM 646 C CA . TYR A 1 82 ? 6.163 -5.316 0.447 1.00 93.88 82 TYR A CA 1
ATOM 647 C C . TYR A 1 82 ? 5.872 -6.705 1.036 1.00 93.88 82 TYR A C 1
ATOM 649 O O . TYR A 1 82 ? 5.122 -6.839 2.006 1.00 93.88 82 TYR A O 1
ATOM 657 N N . THR A 1 83 ? 6.476 -7.742 0.452 1.00 92.44 83 THR A N 1
ATOM 658 C CA . THR A 1 83 ? 6.361 -9.124 0.923 1.00 92.44 83 THR A CA 1
ATOM 659 C C . THR A 1 83 ? 7.302 -9.388 2.100 1.00 92.44 83 THR A C 1
ATOM 661 O O . THR A 1 83 ? 6.874 -9.916 3.124 1.00 92.44 83 THR A O 1
ATOM 664 N N . ASP A 1 84 ? 8.571 -8.992 1.981 1.00 89.31 84 ASP A N 1
ATOM 665 C CA . ASP A 1 84 ? 9.624 -9.317 2.952 1.00 89.31 84 ASP A CA 1
ATOM 666 C C . ASP A 1 84 ? 9.383 -8.676 4.336 1.00 89.31 84 ASP A C 1
ATOM 668 O O . ASP A 1 84 ? 9.736 -9.272 5.359 1.00 89.31 84 ASP A O 1
ATOM 672 N N . VAL A 1 85 ? 8.712 -7.515 4.390 1.00 88.06 85 VAL A N 1
ATOM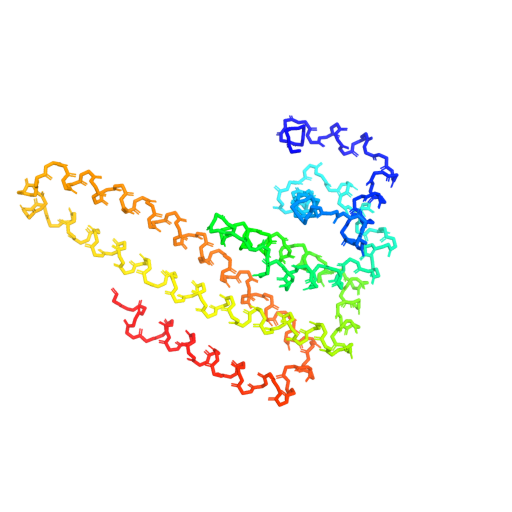 673 C CA . VAL A 1 85 ? 8.365 -6.815 5.645 1.00 88.06 85 VAL A CA 1
ATOM 674 C C . VAL A 1 85 ? 7.434 -7.621 6.566 1.00 88.06 85 VAL A C 1
ATOM 676 O O . VAL A 1 85 ? 7.292 -7.296 7.738 1.00 88.06 85 VAL A O 1
ATOM 679 N N . GLU A 1 86 ? 6.816 -8.705 6.085 1.00 82.44 86 GLU A N 1
ATOM 680 C CA . GLU A 1 86 ? 6.033 -9.604 6.946 1.00 82.44 86 GLU A CA 1
ATOM 681 C C . GLU A 1 86 ? 6.912 -10.357 7.964 1.00 82.44 86 GLU A C 1
ATOM 683 O O . GLU A 1 86 ? 6.429 -10.787 9.007 1.00 82.44 86 GLU A O 1
ATOM 688 N N . THR A 1 87 ? 8.207 -10.522 7.674 1.00 70.88 87 THR A N 1
ATOM 689 C CA . THR A 1 87 ? 9.110 -11.414 8.424 1.00 70.88 87 THR A CA 1
ATOM 690 C C . THR A 1 87 ? 10.092 -10.700 9.357 1.00 70.88 87 THR A C 1
ATOM 692 O O . THR A 1 87 ? 10.948 -11.358 9.946 1.00 70.88 87 THR A O 1
ATOM 695 N N . THR A 1 88 ? 9.994 -9.377 9.526 1.00 63.66 88 THR A N 1
ATOM 696 C CA . THR A 1 88 ? 11.017 -8.587 10.244 1.00 63.66 88 THR A CA 1
ATOM 697 C C . THR A 1 88 ? 11.051 -8.754 11.772 1.00 63.66 88 THR A C 1
ATOM 699 O O . THR A 1 88 ? 12.068 -8.407 12.365 1.00 63.66 88 THR A O 1
ATOM 702 N N . GLY A 1 89 ? 10.059 -9.419 12.380 1.00 55.56 89 GLY A N 1
ATOM 703 C CA . GLY A 1 89 ? 10.169 -10.068 13.694 1.00 55.56 89 GLY A CA 1
ATOM 704 C C . GLY A 1 89 ? 10.314 -9.211 14.969 1.00 55.56 89 GLY A C 1
ATOM 705 O O . GLY A 1 89 ? 11.256 -9.443 15.722 1.00 55.56 89 GLY A O 1
ATOM 706 N N . SER A 1 90 ? 9.336 -8.360 15.320 1.00 53.44 90 SER A N 1
ATOM 707 C CA . SER A 1 90 ? 9.001 -7.954 16.709 1.00 53.44 90 SER A CA 1
ATOM 708 C C . SER A 1 90 ? 7.612 -7.279 16.830 1.00 53.44 90 SER A C 1
ATOM 710 O O . SER A 1 90 ? 6.971 -6.938 15.840 1.00 53.44 90 SER A O 1
ATOM 712 N N . SER A 1 91 ? 7.074 -7.140 18.049 1.00 44.56 91 SER A N 1
ATOM 713 C CA . SER A 1 91 ? 5.662 -6.782 18.306 1.00 44.56 91 SER A CA 1
ATOM 714 C C . SER A 1 91 ? 5.292 -5.307 18.075 1.00 44.56 91 SER A C 1
ATOM 716 O O . SER A 1 91 ? 4.131 -5.021 17.787 1.00 44.56 91 SER A O 1
ATOM 718 N N . SER A 1 92 ? 6.244 -4.366 18.137 1.00 53.22 92 SER A N 1
ATOM 719 C CA . SER A 1 92 ? 6.019 -2.970 17.709 1.00 53.22 92 SER A CA 1
ATOM 720 C C . SER A 1 92 ? 6.003 -2.809 16.183 1.00 53.22 92 SER A C 1
ATOM 722 O O . SER A 1 92 ? 5.546 -1.789 15.678 1.00 53.22 92 SER A O 1
ATOM 724 N N . GLU A 1 93 ? 6.452 -3.826 15.442 1.00 55.66 93 GLU A N 1
ATOM 725 C CA . GLU A 1 93 ? 6.635 -3.787 13.983 1.00 55.66 93 GLU A CA 1
ATOM 726 C C . GLU A 1 93 ? 5.346 -4.014 13.205 1.00 55.66 93 GLU A C 1
ATOM 728 O O . GLU A 1 93 ? 5.288 -3.766 12.001 1.00 55.66 93 GLU A O 1
ATOM 733 N N . PHE A 1 94 ? 4.290 -4.470 13.879 1.00 50.12 94 PHE A N 1
ATOM 734 C CA . PHE A 1 94 ? 3.014 -4.733 13.229 1.00 50.12 94 PHE A CA 1
ATOM 735 C C . PHE A 1 94 ? 2.419 -3.473 12.581 1.00 50.12 94 PHE A C 1
ATOM 737 O O . PHE A 1 94 ? 1.857 -3.534 11.490 1.00 50.12 94 PHE A O 1
ATOM 744 N N . TYR A 1 95 ? 2.580 -2.311 13.220 1.00 54.97 95 TYR A N 1
ATOM 745 C CA . TYR A 1 95 ? 2.139 -1.033 12.654 1.00 54.97 95 TYR A CA 1
ATOM 746 C C . TYR A 1 95 ? 3.144 -0.461 11.648 1.00 54.97 95 TYR A C 1
ATOM 748 O O . TYR A 1 95 ? 2.747 0.185 10.671 1.00 54.97 95 TYR A O 1
ATOM 756 N N . ASP A 1 96 ? 4.434 -0.746 11.834 1.00 70.81 96 ASP A N 1
ATOM 757 C CA . ASP A 1 96 ? 5.476 -0.322 10.902 1.00 70.81 96 ASP A CA 1
ATOM 758 C C . ASP A 1 96 ? 5.309 -1.007 9.541 1.00 70.81 96 ASP A C 1
ATOM 760 O O . ASP A 1 96 ? 5.408 -0.331 8.515 1.00 70.81 96 ASP A O 1
ATOM 764 N N . LYS A 1 97 ? 4.951 -2.302 9.494 1.00 85.62 97 LYS A N 1
ATOM 765 C CA . LYS A 1 97 ? 4.748 -3.003 8.214 1.00 85.62 97 LYS A CA 1
ATOM 766 C C . LYS A 1 97 ? 3.611 -2.405 7.392 1.00 85.62 97 LYS A C 1
ATOM 768 O O . LYS A 1 97 ? 3.790 -2.169 6.202 1.00 85.62 97 LYS A O 1
ATOM 773 N N . PHE A 1 98 ? 2.474 -2.086 8.009 1.00 87.81 98 PHE A N 1
ATOM 774 C CA . PHE A 1 98 ? 1.347 -1.484 7.294 1.00 87.81 98 PHE A CA 1
ATOM 775 C C . PHE A 1 98 ? 1.658 -0.065 6.831 1.00 87.81 98 PHE A C 1
ATOM 777 O O . PHE A 1 98 ? 1.281 0.316 5.728 1.00 87.81 98 PHE A O 1
ATOM 784 N N . THR A 1 99 ? 2.420 0.690 7.622 1.00 89.94 99 THR A N 1
ATOM 785 C CA . THR A 1 99 ? 2.913 2.012 7.217 1.00 89.94 99 THR A CA 1
ATOM 786 C C . THR A 1 99 ? 3.850 1.908 6.011 1.00 89.94 99 THR A C 1
ATOM 788 O O . THR A 1 99 ? 3.708 2.646 5.038 1.00 89.94 99 THR A O 1
ATOM 791 N N . ILE A 1 100 ? 4.778 0.949 6.024 1.00 92.12 100 ILE A N 1
ATOM 792 C CA . ILE A 1 100 ? 5.679 0.674 4.898 1.00 92.12 100 ILE A CA 1
ATOM 793 C C . ILE A 1 100 ? 4.880 0.263 3.659 1.00 92.12 100 ILE A C 1
ATOM 795 O O . ILE A 1 100 ? 5.116 0.786 2.571 1.00 92.12 100 ILE A O 1
ATOM 799 N N . ARG A 1 101 ? 3.910 -0.640 3.815 1.00 93.75 101 ARG A N 1
ATOM 800 C CA . ARG A 1 101 ? 3.042 -1.095 2.725 1.00 93.75 101 ARG A CA 1
ATOM 801 C C . ARG A 1 101 ? 2.207 0.038 2.152 1.00 93.75 101 ARG A C 1
ATOM 803 O O . ARG A 1 101 ? 2.136 0.155 0.937 1.00 93.75 101 ARG A O 1
ATOM 810 N N . TYR A 1 102 ? 1.675 0.921 2.992 1.00 93.88 102 TYR A N 1
ATOM 811 C CA . TYR A 1 102 ? 0.999 2.142 2.558 1.00 93.88 102 TYR A CA 1
ATOM 812 C C . TYR A 1 102 ? 1.906 3.025 1.687 1.00 93.88 102 TYR A C 1
ATOM 814 O O . TYR A 1 102 ? 1.507 3.435 0.596 1.00 93.88 102 TYR A O 1
ATOM 822 N N . HIS A 1 103 ? 3.144 3.274 2.133 1.00 95.38 103 HIS A N 1
ATOM 823 C CA . HIS A 1 103 ? 4.123 4.042 1.359 1.00 95.38 103 HIS A CA 1
ATOM 824 C C . HIS A 1 103 ? 4.390 3.398 -0.005 1.00 95.38 103 HIS A C 1
ATOM 826 O O . HIS A 1 103 ? 4.339 4.079 -1.029 1.00 95.38 103 HIS A O 1
ATOM 832 N N . ILE A 1 104 ? 4.628 2.083 -0.030 1.00 96.50 104 ILE A N 1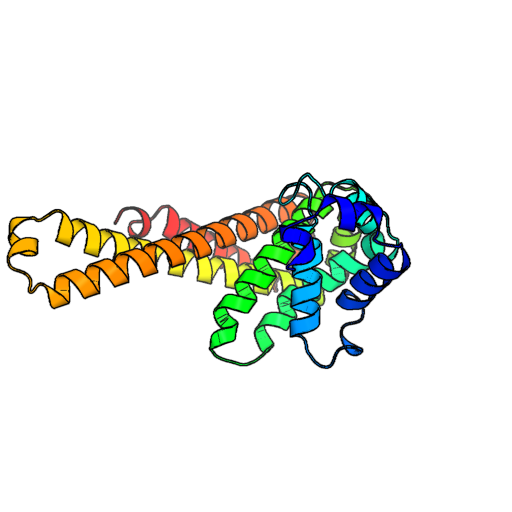
ATOM 833 C CA . ILE A 1 104 ? 4.847 1.330 -1.270 1.00 96.50 104 ILE A CA 1
ATOM 834 C C . ILE A 1 104 ? 3.627 1.431 -2.188 1.00 96.50 104 ILE A C 1
ATOM 836 O O . ILE A 1 104 ? 3.798 1.674 -3.382 1.00 96.50 104 ILE A O 1
ATOM 840 N N . SER A 1 105 ? 2.413 1.299 -1.649 1.00 95.75 105 SER A N 1
ATOM 841 C CA . SER A 1 105 ? 1.184 1.356 -2.438 1.00 95.75 105 SER A CA 1
ATOM 842 C C . SER A 1 105 ? 1.025 2.670 -3.186 1.00 95.75 105 SER A C 1
ATOM 844 O O . SER A 1 105 ? 0.709 2.662 -4.376 1.00 95.75 105 SER A O 1
ATOM 846 N N . LEU A 1 106 ? 1.316 3.793 -2.530 1.00 95.69 106 LEU A N 1
ATOM 847 C CA . LEU A 1 106 ? 1.229 5.106 -3.165 1.00 95.69 106 LEU A CA 1
ATOM 848 C C . LEU A 1 106 ? 2.356 5.369 -4.166 1.00 95.69 106 LEU A C 1
ATOM 850 O O . LEU A 1 106 ? 2.121 6.018 -5.186 1.00 95.69 106 LEU A O 1
ATOM 854 N N . ILE A 1 107 ? 3.558 4.838 -3.925 1.00 97.00 107 ILE A N 1
ATOM 855 C CA . ILE A 1 107 ? 4.645 4.900 -4.910 1.00 97.00 107 ILE A CA 1
ATOM 856 C C . ILE A 1 107 ? 4.263 4.099 -6.164 1.00 97.00 107 ILE A C 1
ATOM 858 O O . ILE A 1 107 ? 4.343 4.629 -7.270 1.00 97.00 107 ILE A O 1
ATOM 862 N N . LEU A 1 108 ? 3.791 2.856 -6.004 1.00 96.94 108 LEU A N 1
ATOM 863 C CA . LEU A 1 108 ? 3.374 1.999 -7.122 1.00 96.94 108 LEU A CA 1
ATOM 864 C C . LEU A 1 108 ? 2.194 2.590 -7.900 1.00 96.94 108 LEU A C 1
ATOM 866 O O . LEU A 1 108 ? 2.170 2.505 -9.124 1.00 96.94 108 LEU A O 1
ATOM 870 N N . LYS A 1 109 ? 1.252 3.239 -7.212 1.00 95.44 109 LYS A N 1
ATOM 871 C CA . LYS A 1 109 ? 0.145 3.960 -7.850 1.00 95.44 109 LYS A CA 1
ATOM 872 C C . LYS A 1 109 ? 0.643 5.101 -8.738 1.00 95.44 109 LYS A C 1
ATOM 874 O O . LYS A 1 109 ? 0.261 5.165 -9.898 1.00 95.44 109 LYS A O 1
ATOM 879 N N . GLY A 1 110 ? 1.555 5.941 -8.240 1.00 94.00 110 GLY A N 1
ATOM 880 C CA . GLY A 1 110 ? 2.165 7.000 -9.056 1.00 94.00 110 GLY A CA 1
ATOM 881 C C . GLY A 1 110 ? 2.979 6.458 -10.239 1.00 94.00 110 GLY A C 1
ATOM 882 O O . GLY A 1 110 ? 2.981 7.043 -11.318 1.00 94.00 110 GLY A O 1
ATOM 883 N N . MET A 1 111 ? 3.633 5.307 -10.064 1.00 96.06 111 MET A N 1
ATOM 884 C CA . MET A 1 111 ? 4.325 4.603 -11.148 1.00 96.06 111 MET A CA 1
ATOM 885 C C . MET A 1 111 ? 3.368 4.048 -12.202 1.00 96.06 111 MET A C 1
ATOM 887 O O . MET A 1 111 ? 3.710 4.022 -13.381 1.00 96.06 111 MET A O 1
ATOM 891 N N . TRP A 1 112 ? 2.177 3.605 -11.805 1.00 95.81 112 TRP A N 1
ATOM 892 C CA . TRP A 1 112 ? 1.205 3.018 -12.721 1.00 95.81 112 TRP A CA 1
ATOM 893 C C . TRP A 1 112 ? 0.746 3.999 -13.807 1.00 95.81 112 TRP A C 1
ATOM 895 O O . TRP A 1 112 ? 0.509 3.595 -14.947 1.00 95.81 112 TRP A O 1
ATOM 905 N N . ASP A 1 113 ? 0.687 5.294 -13.504 1.00 91.75 113 ASP A N 1
ATOM 906 C CA . ASP A 1 113 ? 0.319 6.335 -14.472 1.00 91.75 113 ASP A CA 1
ATOM 907 C C . ASP A 1 113 ? 1.402 6.579 -15.539 1.00 91.75 113 ASP A C 1
ATOM 909 O O . ASP A 1 113 ? 1.110 7.090 -16.621 1.00 91.75 113 ASP A O 1
ATOM 913 N N . ASN A 1 114 ? 2.647 6.163 -15.285 1.00 93.88 114 ASN A N 1
ATOM 914 C CA . ASN A 1 114 ? 3.754 6.282 -16.226 1.00 93.88 114 ASN A CA 1
ATOM 915 C C . ASN A 1 114 ? 3.894 5.002 -17.087 1.00 93.88 114 ASN A C 1
ATOM 917 O O . ASN A 1 114 ? 4.123 3.922 -16.539 1.00 93.88 114 ASN A O 1
ATOM 921 N N . PRO A 1 115 ? 3.845 5.086 -18.433 1.00 95.50 115 PRO A N 1
ATOM 922 C CA . PRO A 1 115 ? 3.902 3.905 -19.303 1.00 95.50 115 PRO A CA 1
ATOM 923 C C . PRO A 1 115 ? 5.157 3.035 -19.139 1.00 95.50 115 PRO A C 1
ATOM 925 O O . PRO A 1 115 ? 5.065 1.812 -19.240 1.00 95.50 115 PRO A O 1
ATOM 928 N N . VAL A 1 116 ? 6.319 3.643 -18.869 1.00 96.38 116 VAL A N 1
ATOM 929 C CA . VAL A 1 116 ? 7.593 2.920 -18.707 1.00 96.38 116 VAL A CA 1
ATOM 930 C C . VAL A 1 116 ? 7.549 2.063 -17.444 1.00 96.38 116 VAL A C 1
ATOM 932 O O . VAL A 1 116 ? 7.779 0.853 -17.497 1.00 96.38 116 VAL A O 1
ATOM 935 N N . HIS A 1 117 ? 7.158 2.661 -16.320 1.00 97.19 117 HIS A N 1
ATOM 936 C CA . HIS A 1 117 ? 7.056 1.946 -15.050 1.00 97.19 117 HIS A CA 1
ATOM 937 C C . HIS A 1 117 ? 5.912 0.926 -15.060 1.00 97.19 117 HIS A C 1
ATOM 939 O O . HIS A 1 117 ? 6.082 -0.191 -14.567 1.00 97.19 117 HIS A O 1
ATOM 945 N N . ARG A 1 118 ? 4.769 1.253 -15.682 1.00 96.19 118 ARG A N 1
ATOM 946 C CA . ARG A 1 118 ? 3.675 0.295 -15.892 1.00 96.19 118 ARG A CA 1
ATOM 947 C C . ARG A 1 118 ? 4.166 -0.941 -16.637 1.00 96.19 118 ARG A C 1
ATOM 949 O O . ARG A 1 118 ? 3.878 -2.061 -16.221 1.00 96.19 118 ARG A O 1
ATOM 956 N N . GLN A 1 119 ? 4.954 -0.764 -17.697 1.00 95.25 119 GLN A N 1
ATOM 957 C CA . GLN A 1 119 ? 5.505 -1.890 -18.444 1.00 95.25 119 GLN A CA 1
ATOM 958 C C . GLN A 1 119 ? 6.459 -2.741 -17.592 1.00 95.25 119 GLN A C 1
ATOM 960 O O . GLN A 1 119 ? 6.441 -3.969 -17.712 1.00 95.25 119 GLN A O 1
ATOM 965 N N . ALA A 1 120 ? 7.249 -2.128 -16.708 1.00 94.69 120 ALA A N 1
ATOM 966 C CA . ALA A 1 120 ? 8.088 -2.854 -15.755 1.00 94.69 120 ALA A CA 1
ATOM 967 C C . ALA A 1 120 ? 7.253 -3.677 -14.753 1.00 94.69 120 ALA A C 1
ATOM 969 O O . ALA A 1 120 ? 7.556 -4.850 -14.535 1.00 94.69 120 ALA A O 1
ATOM 970 N N . ILE A 1 121 ? 6.151 -3.125 -14.229 1.00 95.38 121 ILE A N 1
ATOM 971 C CA . ILE A 1 121 ? 5.195 -3.851 -13.368 1.00 95.38 121 ILE A CA 1
ATOM 972 C C . ILE A 1 121 ? 4.570 -5.039 -14.117 1.00 95.38 121 ILE A C 1
ATOM 974 O O . ILE A 1 121 ? 4.533 -6.160 -13.607 1.00 95.38 121 ILE A O 1
ATOM 978 N N . VAL A 1 122 ? 4.126 -4.826 -15.360 1.00 94.44 122 VAL A N 1
ATOM 979 C CA . VAL A 1 122 ? 3.580 -5.892 -16.216 1.00 94.44 122 VAL A CA 1
ATOM 980 C C . VAL A 1 122 ? 4.628 -6.974 -16.479 1.00 94.44 122 VAL A C 1
ATOM 982 O O . VAL A 1 122 ? 4.304 -8.161 -16.469 1.00 94.44 122 VAL A O 1
ATOM 985 N N . ASN A 1 123 ? 5.889 -6.605 -16.698 1.00 92.62 123 ASN A N 1
ATOM 986 C CA . ASN A 1 123 ? 6.965 -7.571 -16.903 1.00 92.62 123 ASN A CA 1
ATOM 987 C C . ASN A 1 123 ? 7.257 -8.381 -15.635 1.00 92.62 123 ASN A C 1
ATOM 989 O O . ASN A 1 123 ? 7.407 -9.599 -15.734 1.00 92.62 123 ASN A O 1
ATOM 993 N N . GLU A 1 124 ? 7.249 -7.753 -14.457 1.00 91.38 124 GLU A N 1
ATOM 994 C CA . GLU A 1 124 ? 7.390 -8.460 -13.178 1.00 91.38 124 GLU A CA 1
ATOM 995 C C . GLU A 1 124 ? 6.268 -9.488 -12.981 1.00 91.38 124 GLU A C 1
ATOM 997 O O . GLU A 1 124 ? 6.521 -10.614 -12.554 1.00 91.38 124 GLU A O 1
ATOM 1002 N N . SER A 1 125 ? 5.038 -9.170 -13.399 1.00 91.69 125 SER A N 1
ATOM 1003 C CA . SER A 1 125 ? 3.912 -10.110 -13.303 1.00 91.69 125 SER A CA 1
ATOM 1004 C C . SER A 1 125 ? 4.115 -11.421 -14.081 1.00 91.69 125 SER A C 1
ATOM 1006 O O . SER A 1 125 ? 3.575 -12.470 -13.712 1.00 91.69 125 SER A O 1
ATOM 1008 N N . LYS A 1 126 ? 4.971 -11.396 -15.112 1.00 89.12 126 LYS A N 1
ATOM 1009 C CA . LYS A 1 126 ? 5.344 -12.572 -15.911 1.00 89.12 126 LYS A CA 1
ATOM 1010 C C . LYS A 1 126 ? 6.408 -13.442 -15.226 1.00 89.12 126 LYS A C 1
ATOM 1012 O O . LYS A 1 126 ? 6.498 -14.621 -15.553 1.00 89.12 126 LYS A O 1
ATOM 1017 N N . SER A 1 127 ? 7.175 -12.910 -14.264 1.00 78.06 127 SER A N 1
ATOM 1018 C CA . SER A 1 127 ? 8.198 -13.658 -13.495 1.00 78.06 127 SER A CA 1
ATOM 1019 C C . SER A 1 127 ? 7.575 -14.715 -12.562 1.00 78.06 127 SER A C 1
ATOM 1021 O O . SER A 1 127 ? 8.218 -15.686 -12.149 1.00 78.06 127 SER A O 1
ATOM 1023 N N . GLY A 1 128 ? 6.286 -14.544 -12.255 1.00 69.62 128 GLY A N 1
ATOM 1024 C CA . GLY A 1 128 ? 5.415 -15.495 -11.579 1.00 69.62 128 GLY A CA 1
ATOM 1025 C C . GLY A 1 128 ? 5.638 -15.599 -10.076 1.00 69.62 128 GLY A C 1
ATOM 1026 O O . GLY A 1 128 ? 4.726 -15.302 -9.317 1.00 69.62 128 GLY A O 1
ATOM 1027 N N . LYS A 1 129 ? 6.826 -15.992 -9.606 1.00 84.44 129 LYS A N 1
ATOM 1028 C CA . LYS A 1 129 ? 7.008 -16.351 -8.185 1.00 84.44 129 LYS A CA 1
ATOM 1029 C C . LYS A 1 129 ? 6.921 -15.162 -7.230 1.00 84.44 129 LYS A C 1
ATOM 1031 O O . LYS A 1 129 ? 6.293 -15.282 -6.182 1.00 84.44 129 LYS A O 1
ATOM 1036 N N . GLN A 1 130 ? 7.573 -14.043 -7.549 1.00 88.94 130 GLN A N 1
ATOM 1037 C CA . GLN A 1 130 ? 7.556 -12.870 -6.665 1.00 88.94 130 GLN A CA 1
ATOM 1038 C C . GLN A 1 130 ? 6.221 -12.142 -6.748 1.00 88.94 130 GLN A C 1
ATOM 1040 O O . GLN A 1 130 ? 5.624 -11.843 -5.717 1.00 88.94 130 GLN A O 1
ATOM 1045 N N . PHE A 1 131 ? 5.698 -11.967 -7.961 1.00 91.94 131 PHE A N 1
ATOM 1046 C CA . PHE A 1 131 ? 4.390 -11.359 -8.160 1.00 91.94 131 PHE A CA 1
ATOM 1047 C C . PHE A 1 131 ? 3.272 -12.131 -7.446 1.00 91.94 131 PHE A C 1
ATOM 1049 O O . PHE A 1 131 ? 2.466 -11.534 -6.746 1.00 91.94 131 PHE A O 1
ATOM 1056 N N . VAL A 1 132 ? 3.251 -13.465 -7.524 1.00 92.12 132 VAL A N 1
ATOM 1057 C CA . VAL A 1 132 ? 2.243 -14.277 -6.818 1.00 92.12 132 VAL A CA 1
ATOM 1058 C C . VAL A 1 132 ? 2.352 -14.121 -5.301 1.00 92.12 132 VAL A C 1
ATOM 1060 O O . VAL A 1 132 ? 1.329 -14.036 -4.624 1.00 92.12 132 VAL A O 1
ATOM 1063 N N . LYS A 1 133 ? 3.564 -14.043 -4.735 1.00 92.69 133 LYS A N 1
ATOM 1064 C CA . LYS A 1 133 ? 3.741 -13.759 -3.300 1.00 92.69 133 LYS A CA 1
ATOM 1065 C C . LYS A 1 133 ? 3.217 -12.376 -2.923 1.00 92.69 133 LYS A C 1
ATOM 1067 O O . LYS A 1 133 ? 2.511 -12.257 -1.926 1.00 92.69 133 LYS A O 1
ATOM 1072 N N . PHE A 1 134 ? 3.513 -11.375 -3.745 1.00 94.75 134 PHE A N 1
ATOM 1073 C CA . PHE A 1 134 ? 3.019 -10.017 -3.573 1.00 94.75 134 PHE A CA 1
ATOM 1074 C C . PHE A 1 134 ? 1.485 -9.969 -3.589 1.00 94.75 134 PHE A C 1
ATOM 1076 O O . PHE A 1 134 ? 0.886 -9.457 -2.649 1.00 94.75 134 PHE A O 1
ATOM 1083 N N . ILE A 1 135 ? 0.836 -10.608 -4.571 1.00 94.38 135 ILE A N 1
ATOM 1084 C CA . ILE A 1 135 ? -0.630 -10.706 -4.630 1.00 94.38 135 ILE A CA 1
ATOM 1085 C C . ILE A 1 135 ? -1.201 -11.446 -3.413 1.00 94.38 135 ILE A C 1
ATOM 1087 O O . ILE A 1 135 ? -2.196 -11.004 -2.844 1.00 94.38 135 ILE A O 1
ATOM 1091 N N . ASN A 1 136 ? -0.571 -12.538 -2.965 1.00 92.94 136 ASN A N 1
ATOM 1092 C CA . ASN A 1 136 ? -0.994 -13.216 -1.736 1.00 92.94 136 ASN A CA 1
ATOM 1093 C C . ASN A 1 136 ? -0.914 -12.286 -0.514 1.00 92.94 136 ASN A C 1
ATOM 1095 O O . ASN A 1 136 ? -1.826 -12.304 0.309 1.00 92.94 136 ASN A O 1
ATOM 1099 N N . MET A 1 137 ? 0.126 -11.453 -0.400 1.00 93.38 137 MET A N 1
ATOM 1100 C CA . MET A 1 137 ? 0.207 -10.466 0.684 1.00 93.38 137 MET A CA 1
ATOM 1101 C C . MET A 1 137 ? -0.852 -9.380 0.572 1.00 93.38 137 MET A C 1
ATOM 1103 O O . MET A 1 137 ? -1.469 -9.059 1.580 1.00 93.38 137 MET A O 1
ATOM 1107 N N . LEU A 1 138 ? -1.148 -8.887 -0.631 1.00 93.94 138 LEU A N 1
ATOM 1108 C CA . LEU A 1 138 ? -2.258 -7.952 -0.822 1.00 93.94 138 LEU A CA 1
ATOM 1109 C C . LEU A 1 138 ? -3.603 -8.567 -0.393 1.00 93.94 138 LEU A C 1
ATOM 1111 O O . LEU A 1 138 ? -4.417 -7.886 0.234 1.00 93.94 138 LEU A O 1
ATOM 1115 N N . MET A 1 139 ? -3.847 -9.850 -0.697 1.00 93.56 139 MET A N 1
ATOM 1116 C CA . MET A 1 139 ? -5.091 -10.536 -0.313 1.00 93.56 139 MET A CA 1
ATOM 1117 C C . MET A 1 139 ? -5.204 -10.684 1.206 1.00 93.56 139 MET A C 1
ATOM 1119 O O . MET A 1 139 ? -6.272 -10.432 1.773 1.00 93.56 139 MET A O 1
ATOM 1123 N N . ASN A 1 140 ? -4.104 -11.059 1.863 1.00 92.62 140 ASN A N 1
ATOM 1124 C CA . ASN A 1 140 ? -4.042 -11.168 3.317 1.00 92.62 140 ASN A CA 1
ATOM 1125 C C . ASN A 1 140 ? -4.301 -9.813 3.982 1.00 92.62 140 ASN A C 1
ATOM 1127 O O . ASN A 1 140 ? -5.132 -9.727 4.883 1.00 92.62 140 ASN A O 1
ATOM 1131 N N . ASP A 1 141 ? -3.654 -8.758 3.490 1.00 92.56 141 ASP A N 1
ATOM 1132 C CA . ASP A 1 141 ? -3.814 -7.407 4.022 1.00 92.56 141 ASP A CA 1
ATOM 1133 C C . ASP A 1 141 ? -5.229 -6.891 3.831 1.00 92.56 141 ASP A C 1
ATOM 1135 O O . ASP A 1 141 ? -5.815 -6.366 4.769 1.00 92.56 141 ASP A O 1
ATOM 1139 N N . THR A 1 142 ? -5.818 -7.094 2.654 1.00 92.56 142 THR A N 1
ATOM 1140 C CA . THR A 1 142 ? -7.201 -6.672 2.392 1.00 92.56 142 THR A CA 1
ATOM 1141 C C . THR A 1 142 ? -8.173 -7.347 3.353 1.00 92.56 142 THR A C 1
ATOM 1143 O O . THR A 1 142 ? -9.031 -6.680 3.922 1.00 92.56 142 THR A O 1
ATOM 1146 N N . THR A 1 143 ? -8.007 -8.654 3.571 1.00 91.94 143 THR A N 1
ATOM 1147 C CA . THR A 1 143 ? -8.845 -9.422 4.501 1.00 91.94 143 THR A CA 1
ATOM 1148 C C . THR A 1 143 ? -8.691 -8.908 5.928 1.00 91.94 143 THR A C 1
ATOM 1150 O O . THR A 1 143 ? -9.686 -8.585 6.569 1.00 91.94 143 THR A O 1
ATOM 1153 N N . PHE A 1 144 ? -7.451 -8.790 6.409 1.00 91.75 144 PHE A N 1
ATOM 1154 C CA . PHE A 1 144 ? -7.165 -8.339 7.767 1.00 91.75 144 PHE A CA 1
ATOM 1155 C C . PHE A 1 144 ? -7.656 -6.906 8.012 1.00 91.75 144 PHE A C 1
ATOM 1157 O O . PHE A 1 144 ? -8.364 -6.644 8.977 1.00 91.75 144 PHE A O 1
ATOM 1164 N N . LEU A 1 145 ? -7.309 -5.972 7.124 1.00 92.44 145 LEU A N 1
ATOM 1165 C CA . LEU A 1 145 ? -7.601 -4.552 7.308 1.00 92.44 145 LEU A CA 1
ATOM 1166 C C . LEU A 1 145 ? -9.098 -4.263 7.281 1.00 92.44 145 LEU A C 1
ATOM 1168 O O . LEU A 1 145 ? -9.555 -3.414 8.043 1.00 92.44 145 LEU A O 1
ATOM 1172 N N . LEU A 1 146 ? -9.861 -4.933 6.413 1.00 91.19 146 LEU A N 1
ATOM 1173 C CA . LEU A 1 146 ? -11.310 -4.758 6.370 1.00 91.19 146 LEU A CA 1
ATOM 1174 C C . LEU A 1 146 ? -11.994 -5.382 7.589 1.00 91.19 146 LEU A C 1
ATOM 1176 O O . LEU A 1 146 ? -12.897 -4.750 8.135 1.00 91.19 146 LEU A O 1
ATOM 1180 N N . ASP A 1 147 ? -11.549 -6.552 8.053 1.00 90.94 147 ASP A N 1
ATOM 1181 C CA . ASP A 1 147 ? -12.107 -7.176 9.259 1.00 90.94 147 ASP A CA 1
ATOM 1182 C C . ASP A 1 147 ? -11.848 -6.308 10.504 1.00 90.94 147 ASP A C 1
ATOM 1184 O O . ASP A 1 147 ? -12.792 -5.908 11.186 1.00 90.94 147 ASP A O 1
ATOM 1188 N N . GLU A 1 148 ? -10.601 -5.879 10.721 1.00 91.31 148 GLU A N 1
ATOM 1189 C CA . GLU A 1 148 ? -10.235 -5.003 11.843 1.00 91.31 148 GLU A CA 1
ATOM 1190 C C . GLU A 1 148 ? -10.900 -3.624 11.778 1.00 91.31 148 GLU A C 1
ATOM 1192 O O . GLU A 1 148 ? -11.252 -3.046 12.808 1.00 91.31 148 GLU A O 1
ATOM 1197 N N . SER A 1 149 ? -11.083 -3.067 10.574 1.00 91.81 149 SER A N 1
ATOM 1198 C CA . SER A 1 149 ? -11.794 -1.794 10.408 1.00 91.81 149 SER A CA 1
ATOM 1199 C C . SER A 1 149 ? -13.243 -1.913 10.869 1.00 91.81 149 SER A C 1
ATOM 1201 O O . SER A 1 149 ? -13.727 -1.040 11.585 1.00 91.81 149 SER A O 1
ATOM 1203 N N . LEU A 1 150 ? -13.934 -2.988 10.484 1.00 90.31 150 LEU A N 1
ATOM 1204 C CA . LEU A 1 150 ? -15.327 -3.218 10.867 1.00 90.31 150 LEU A CA 1
ATOM 1205 C C . LEU A 1 150 ? -15.462 -3.528 12.357 1.00 90.31 150 LEU A C 1
ATOM 1207 O O . LEU A 1 150 ? -16.352 -2.988 13.013 1.00 90.31 150 LEU A O 1
ATOM 1211 N N . GLU A 1 151 ? -14.560 -4.331 12.920 1.00 91.12 151 GLU A N 1
ATOM 1212 C CA . GLU A 1 151 ? -14.559 -4.589 14.359 1.00 91.12 151 GLU A CA 1
ATOM 1213 C C . GLU A 1 151 ? -14.305 -3.302 15.157 1.00 91.12 151 GLU A C 1
ATOM 1215 O O . GLU A 1 151 ? -14.997 -3.021 16.137 1.00 91.12 151 GLU A O 1
ATOM 1220 N N . SER A 1 152 ? -13.365 -2.469 14.703 1.00 92.88 152 SER A N 1
ATOM 1221 C CA . SER A 1 152 ? -13.103 -1.175 15.328 1.00 92.88 152 SER A CA 1
ATOM 1222 C C . SER A 1 152 ? -14.297 -0.227 15.215 1.00 92.88 152 SER A C 1
ATOM 1224 O O . SER A 1 152 ? -14.594 0.463 16.186 1.00 92.88 152 SER A O 1
ATOM 1226 N N . LEU A 1 153 ? -14.999 -0.197 14.076 1.00 92.31 153 LEU A N 1
ATOM 1227 C CA . LEU A 1 153 ? -16.223 0.595 13.904 1.00 92.31 153 LEU A CA 1
ATOM 1228 C C . LEU A 1 153 ? -17.322 0.158 14.868 1.00 92.31 153 LEU A C 1
ATOM 1230 O O . LEU A 1 153 ? -17.972 1.011 15.468 1.00 92.31 153 LEU A O 1
ATOM 1234 N N . LYS A 1 154 ? -17.478 -1.151 15.076 1.00 91.06 154 LYS A N 1
ATOM 1235 C CA . LYS A 1 154 ? -18.435 -1.686 16.042 1.00 91.06 154 LYS A CA 1
ATOM 1236 C C . LYS A 1 154 ? -18.118 -1.219 17.465 1.00 91.06 154 LYS A C 1
ATOM 1238 O O . LYS A 1 154 ? -18.997 -0.700 18.144 1.00 91.06 154 LYS A O 1
ATOM 1243 N N . ARG A 1 155 ? -16.855 -1.321 17.902 1.00 93.62 155 ARG A N 1
ATOM 1244 C CA . ARG A 1 155 ? -16.430 -0.830 19.230 1.00 93.62 155 ARG A CA 1
ATOM 1245 C C . ARG A 1 155 ? -16.651 0.677 19.388 1.00 93.62 155 ARG A C 1
ATOM 1247 O O . ARG A 1 155 ? -17.103 1.125 20.440 1.00 93.62 155 ARG A O 1
ATOM 1254 N N . ILE A 1 156 ? -16.362 1.457 18.341 1.00 95.00 156 ILE A N 1
ATOM 1255 C CA . ILE A 1 156 ? -16.630 2.903 18.304 1.00 95.00 156 ILE A CA 1
ATOM 1256 C C . ILE A 1 156 ? -18.126 3.163 18.500 1.00 95.00 156 ILE A C 1
ATOM 1258 O O . ILE A 1 156 ? -18.490 3.974 19.351 1.00 95.00 156 ILE A O 1
ATOM 1262 N N . HIS A 1 157 ? -18.979 2.460 17.753 1.00 92.62 157 HIS A N 1
ATOM 1263 C CA . HIS A 1 157 ? -20.426 2.620 17.823 1.00 92.62 157 HIS A CA 1
ATOM 1264 C C . HIS A 1 157 ? -20.977 2.268 19.210 1.00 92.62 157 HIS A C 1
ATOM 1266 O O . HIS A 1 157 ? -21.684 3.080 19.799 1.00 92.62 157 HIS A O 1
ATOM 1272 N N . GLU A 1 158 ? -20.568 1.132 19.784 1.00 91.81 158 GLU A N 1
ATOM 1273 C CA . GLU A 1 158 ? -20.974 0.699 21.128 1.00 91.81 158 GLU A CA 1
ATOM 1274 C C . GLU A 1 158 ? -20.630 1.751 22.200 1.00 91.81 158 GLU A C 1
ATOM 1276 O O . GLU A 1 158 ? -21.450 2.069 23.065 1.00 91.81 158 GLU A O 1
ATOM 1281 N N . VAL A 1 159 ? -19.427 2.338 22.147 1.00 92.06 159 VAL A N 1
ATOM 1282 C CA . VAL A 1 159 ? -19.035 3.396 23.094 1.00 92.06 159 VAL A CA 1
ATOM 1283 C C . VAL A 1 159 ? -19.826 4.683 22.850 1.00 92.06 159 VAL A C 1
ATOM 1285 O O . VAL A 1 159 ? -20.230 5.333 23.814 1.00 92.06 159 VAL A O 1
ATOM 1288 N N . GLN A 1 160 ? -20.083 5.046 21.591 1.00 93.06 160 GLN A N 1
ATOM 1289 C CA . GLN A 1 160 ? -20.874 6.228 21.244 1.00 93.06 160 GLN A CA 1
ATOM 1290 C C . GLN A 1 160 ? -22.341 6.099 21.682 1.00 93.06 160 GLN A C 1
ATOM 1292 O O . GLN A 1 160 ? -22.884 7.066 22.212 1.00 93.06 160 GLN A O 1
ATOM 1297 N N . GLU A 1 161 ? -22.970 4.928 21.540 1.00 93.31 161 GLU A N 1
ATOM 1298 C CA . GLU A 1 161 ? -24.327 4.675 22.046 1.00 93.31 161 GLU A CA 1
ATOM 1299 C C . GLU A 1 161 ? -24.392 4.792 23.572 1.00 93.31 161 GLU A C 1
ATOM 1301 O O . GLU A 1 161 ? -25.261 5.479 24.110 1.00 93.31 161 GLU A O 1
ATOM 1306 N N . LEU A 1 162 ? -23.418 4.203 24.276 1.00 89.12 162 LEU A N 1
ATOM 1307 C CA . LEU A 1 162 ? -23.310 4.312 25.734 1.00 89.12 162 LEU A CA 1
ATOM 1308 C C . LEU A 1 162 ? -23.122 5.757 26.210 1.00 89.12 162 LEU A C 1
ATOM 1310 O O . LEU A 1 162 ? -23.542 6.090 27.314 1.00 89.12 162 LEU A O 1
ATOM 1314 N N . MET A 1 163 ? -22.460 6.600 25.415 1.00 88.81 163 MET A N 1
ATOM 1315 C CA . MET A 1 163 ? -22.293 8.026 25.707 1.00 88.81 163 MET A CA 1
ATOM 1316 C C . MET A 1 163 ? -23.532 8.854 25.343 1.00 88.81 163 MET A C 1
ATOM 1318 O O . MET A 1 163 ? -23.767 9.891 25.963 1.00 88.81 163 MET A O 1
ATOM 1322 N N . ALA A 1 164 ? -24.306 8.425 24.343 1.00 91.88 164 ALA A N 1
ATOM 1323 C CA . ALA A 1 164 ? -25.550 9.075 23.939 1.00 91.88 164 ALA A CA 1
ATOM 1324 C C . ALA A 1 164 ? -26.667 8.867 24.976 1.00 91.88 164 ALA A C 1
ATOM 1326 O O . ALA A 1 164 ? -27.458 9.783 25.218 1.00 91.88 164 ALA A O 1
ATOM 1327 N N . ASP A 1 165 ? -26.698 7.705 25.638 1.00 92.75 165 ASP A N 1
ATOM 1328 C CA . ASP A 1 165 ? -27.540 7.459 26.812 1.00 92.75 165 ASP A CA 1
ATOM 1329 C C . ASP A 1 165 ? -27.005 8.231 28.032 1.00 92.75 165 ASP A C 1
ATOM 1331 O O . ASP A 1 165 ? -26.199 7.749 28.830 1.00 92.75 165 ASP A O 1
ATOM 1335 N N . THR A 1 166 ? -27.458 9.478 28.163 1.00 88.25 166 THR A N 1
ATOM 1336 C CA . THR A 1 166 ? -26.978 10.414 29.190 1.00 88.25 166 THR A CA 1
ATOM 1337 C C . THR A 1 166 ? -27.296 9.932 30.611 1.00 88.25 166 THR A C 1
ATOM 1339 O O . THR A 1 166 ? -26.502 10.167 31.530 1.00 88.25 166 THR A O 1
ATOM 1342 N N . ASP A 1 167 ? -28.410 9.224 30.804 1.00 88.81 167 ASP A N 1
ATOM 1343 C CA . ASP A 1 167 ? -28.834 8.733 32.118 1.00 88.81 167 ASP A CA 1
ATOM 1344 C C . ASP A 1 167 ? -27.902 7.617 32.601 1.00 88.81 167 ASP A C 1
ATOM 1346 O O . ASP A 1 167 ? -27.389 7.667 33.723 1.00 88.81 167 ASP A O 1
ATOM 1350 N N . THR A 1 168 ? -27.594 6.653 31.731 1.00 86.81 168 THR A N 1
ATOM 1351 C CA . THR A 1 168 ? -26.648 5.569 32.037 1.00 86.81 168 THR A CA 1
ATOM 1352 C C . THR A 1 168 ? -25.204 6.079 32.107 1.00 86.81 168 THR A C 1
ATOM 1354 O O . THR A 1 168 ? -24.416 5.663 32.969 1.00 86.81 168 THR A O 1
ATOM 1357 N N . TRP A 1 169 ? -24.834 7.026 31.241 1.00 88.88 169 TRP A N 1
ATOM 1358 C CA . TRP A 1 169 ? -23.488 7.589 31.206 1.00 88.88 169 TRP A CA 1
ATOM 1359 C C . TRP A 1 169 ? -23.149 8.357 32.482 1.00 88.88 169 TRP A C 1
ATOM 1361 O O . TRP A 1 169 ? -22.097 8.128 33.079 1.00 88.88 169 TRP A O 1
ATOM 1371 N N . THR A 1 170 ? -24.043 9.231 32.952 1.00 87.50 170 THR A N 1
ATOM 1372 C CA . THR A 1 170 ? -23.808 10.048 34.156 1.00 87.50 170 THR A CA 1
ATOM 1373 C C . THR A 1 170 ? -23.724 9.224 35.442 1.00 87.50 170 THR A C 1
ATOM 1375 O O . THR A 1 170 ? -23.015 9.622 36.367 1.00 87.50 170 THR A O 1
ATOM 1378 N N . GLN A 1 171 ? -24.377 8.059 35.484 1.00 89.75 171 GLN A N 1
ATOM 1379 C CA . GLN A 1 171 ? -24.282 7.096 36.588 1.00 89.75 171 GLN A CA 1
ATOM 1380 C C . GLN A 1 171 ? -22.985 6.272 36.563 1.00 89.75 171 GLN A C 1
ATOM 1382 O O . GLN A 1 171 ? -22.580 5.712 37.584 1.00 89.75 171 GLN A O 1
ATOM 1387 N N . THR A 1 172 ? -22.309 6.200 35.415 1.00 88.69 172 THR A N 1
ATOM 1388 C CA . THR A 1 172 ? -21.035 5.488 35.280 1.00 88.69 172 THR A CA 1
ATOM 1389 C C . THR A 1 172 ? -19.923 6.236 36.039 1.00 88.69 172 THR A C 1
ATOM 1391 O O . THR A 1 172 ? -19.807 7.455 35.901 1.00 88.69 172 THR A O 1
ATOM 1394 N N . PRO A 1 173 ? -19.055 5.554 36.816 1.00 94.00 173 PRO A N 1
ATOM 1395 C CA . PRO A 1 173 ? -17.955 6.206 37.528 1.00 94.00 173 PRO A CA 1
ATOM 1396 C C . PRO A 1 173 ? -17.039 7.010 36.594 1.00 94.00 173 PRO A C 1
ATOM 1398 O O . PRO A 1 173 ? -16.687 6.543 35.509 1.00 94.00 173 PRO A O 1
ATOM 1401 N N . ARG A 1 174 ? -16.582 8.189 37.039 1.00 90.94 174 ARG A N 1
ATOM 1402 C CA . ARG A 1 174 ? -15.727 9.090 36.234 1.00 90.94 174 ARG A CA 1
ATOM 1403 C C . ARG A 1 174 ? -14.470 8.415 35.676 1.00 90.94 174 ARG A C 1
ATOM 1405 O O . ARG A 1 174 ? -14.089 8.697 34.543 1.00 90.94 174 ARG A O 1
ATOM 1412 N N . ASP A 1 175 ? -13.859 7.499 36.424 1.00 93.06 175 ASP A N 1
ATOM 1413 C CA . ASP A 1 175 ? -12.680 6.760 35.955 1.00 93.06 175 ASP A CA 1
ATOM 1414 C C . ASP A 1 175 ? -13.015 5.857 34.758 1.00 93.06 175 ASP A C 1
ATOM 1416 O O . ASP A 1 175 ? -12.275 5.816 33.775 1.00 93.06 175 ASP A O 1
ATOM 1420 N N . GLN A 1 176 ? -14.174 5.187 34.787 1.00 91.75 176 GLN A N 1
ATOM 1421 C CA . GLN A 1 176 ? -14.643 4.362 33.670 1.00 91.75 176 GLN A CA 1
ATOM 1422 C C . GLN A 1 176 ? -15.026 5.214 32.457 1.00 91.75 176 GLN A C 1
ATOM 1424 O O . GLN A 1 176 ? -14.705 4.837 31.330 1.00 91.75 176 GLN A O 1
ATOM 1429 N N . GLN A 1 177 ? -15.645 6.380 32.676 1.00 91.06 177 GLN A N 1
ATOM 1430 C CA . GLN A 1 177 ? -15.917 7.340 31.602 1.00 91.06 177 GLN A CA 1
ATOM 1431 C C . GLN A 1 177 ? -14.617 7.768 30.906 1.00 91.06 177 GLN A C 1
ATOM 1433 O O . GLN A 1 177 ? -14.529 7.751 29.679 1.00 91.06 177 GLN A O 1
ATOM 1438 N N . GLN A 1 178 ? -13.574 8.091 31.681 1.00 93.31 178 GLN A N 1
ATOM 1439 C CA . GLN A 1 178 ? -12.281 8.495 31.130 1.00 93.31 178 GLN A CA 1
ATOM 1440 C C . GLN A 1 178 ? -11.597 7.360 30.354 1.00 93.31 178 GLN A C 1
ATOM 1442 O O . GLN A 1 178 ? -11.020 7.612 29.295 1.00 93.31 178 GLN A O 1
ATOM 1447 N N . ILE A 1 179 ? -11.662 6.120 30.850 1.00 94.06 179 ILE A N 1
ATOM 1448 C CA . ILE A 1 179 ? -11.126 4.945 30.146 1.00 94.06 179 ILE A CA 1
ATOM 1449 C C . ILE A 1 179 ? -11.848 4.750 28.810 1.00 94.06 179 ILE A C 1
ATOM 1451 O O . ILE A 1 179 ? -11.186 4.633 27.781 1.00 94.06 179 ILE A O 1
ATOM 1455 N N . ARG A 1 180 ? -13.187 4.787 28.802 1.00 92.50 180 ARG A N 1
ATOM 1456 C CA . ARG A 1 180 ? -13.993 4.640 27.580 1.00 92.50 180 ARG A CA 1
ATOM 1457 C C . ARG A 1 180 ? -13.719 5.749 26.569 1.00 92.50 180 ARG A C 1
ATOM 1459 O O . ARG A 1 180 ? -13.540 5.457 25.394 1.00 92.50 180 ARG A O 1
ATOM 1466 N N . GLN A 1 181 ? -13.578 6.997 27.017 1.00 93.19 181 GLN A N 1
ATOM 1467 C CA . GLN A 1 181 ? -13.228 8.109 26.130 1.00 93.19 181 GLN A CA 1
ATOM 1468 C C . GLN A 1 181 ? -11.840 7.933 25.499 1.00 93.19 181 GLN A C 1
ATOM 1470 O O . GLN A 1 181 ? -11.654 8.218 24.318 1.00 93.19 181 GLN A O 1
ATOM 1475 N N . ARG A 1 182 ? -10.850 7.467 26.273 1.00 94.88 182 ARG A N 1
ATOM 1476 C CA . ARG A 1 182 ? -9.506 7.178 25.745 1.00 94.88 182 ARG A CA 1
ATOM 1477 C C . ARG A 1 182 ? -9.535 6.026 24.744 1.00 94.88 182 ARG A C 1
ATOM 1479 O O . ARG A 1 182 ? -8.858 6.118 23.723 1.00 94.88 182 ARG A O 1
ATOM 1486 N N . GLN A 1 183 ? -10.312 4.984 25.036 1.00 94.00 183 GLN A N 1
ATOM 1487 C CA . GLN A 1 183 ? -10.505 3.843 24.146 1.00 94.00 183 GLN A CA 1
ATOM 1488 C C . GLN A 1 183 ? -11.147 4.282 22.827 1.00 94.00 183 GLN A C 1
ATOM 1490 O O . GLN A 1 183 ? -10.597 3.986 21.774 1.00 94.00 183 GLN A O 1
ATOM 1495 N N . LEU A 1 184 ? -12.214 5.085 22.884 1.00 95.56 184 LEU A N 1
ATOM 1496 C CA . LEU A 1 184 ? -12.879 5.643 21.705 1.00 95.56 184 LEU A CA 1
ATOM 1497 C C . LEU A 1 184 ? -11.894 6.393 20.800 1.00 95.56 184 LEU A C 1
ATOM 1499 O O . LEU A 1 184 ? -11.786 6.087 19.618 1.00 95.56 184 LEU A O 1
ATOM 1503 N N . THR A 1 185 ? -11.108 7.318 21.359 1.00 95.88 185 THR A N 1
ATOM 1504 C CA . THR A 1 185 ? -10.103 8.064 20.584 1.00 95.88 185 THR A CA 1
ATOM 1505 C C . THR A 1 185 ? -9.041 7.144 19.967 1.00 95.88 185 THR A C 1
ATOM 1507 O O . THR A 1 185 ? -8.537 7.412 18.871 1.00 95.88 185 THR A O 1
ATOM 1510 N N . ALA A 1 186 ? -8.657 6.070 20.666 1.00 92.56 186 ALA A N 1
ATOM 1511 C CA . ALA A 1 186 ? -7.695 5.098 20.159 1.00 92.56 186 ALA A CA 1
ATOM 1512 C C . ALA A 1 186 ? -8.277 4.276 18.998 1.00 92.56 186 ALA A C 1
ATOM 1514 O O . ALA A 1 186 ? -7.631 4.197 17.949 1.00 92.56 186 ALA A O 1
ATOM 1515 N N . ASP A 1 187 ? -9.493 3.746 19.161 1.00 94.31 187 ASP A N 1
ATOM 1516 C CA . ASP A 1 187 ? -10.209 2.989 18.133 1.00 94.31 187 ASP A CA 1
ATOM 1517 C C . ASP A 1 187 ? -10.479 3.861 16.897 1.00 94.31 187 ASP A C 1
ATOM 1519 O O . ASP A 1 187 ? -10.178 3.446 15.783 1.00 94.31 187 ASP A O 1
ATOM 1523 N N . GLU A 1 188 ? -10.940 5.108 17.051 1.00 94.81 188 GLU A N 1
ATOM 1524 C CA . GLU A 1 188 ? -11.176 6.023 15.920 1.00 94.81 188 GLU A CA 1
ATOM 1525 C C . GLU A 1 188 ? -9.911 6.261 15.085 1.00 94.81 188 GLU A C 1
ATOM 1527 O O . GLU A 1 188 ? -9.941 6.254 13.847 1.00 94.81 188 GLU A O 1
ATOM 1532 N N . ARG A 1 189 ? -8.772 6.461 15.757 1.00 92.62 189 ARG A N 1
ATOM 1533 C CA . ARG A 1 189 ? -7.481 6.647 15.087 1.00 92.62 189 ARG A CA 1
ATOM 1534 C C . ARG A 1 189 ? -7.047 5.376 14.355 1.00 92.62 189 ARG A C 1
ATOM 1536 O O . ARG A 1 189 ? -6.577 5.465 13.220 1.00 92.62 189 ARG A O 1
ATOM 1543 N N . GLN A 1 190 ? -7.183 4.219 14.997 1.00 90.06 190 GLN A N 1
ATOM 1544 C CA . GLN A 1 190 ? -6.789 2.927 14.438 1.00 90.06 190 GLN A CA 1
ATOM 1545 C C . GLN A 1 190 ? -7.675 2.540 13.248 1.00 90.06 190 GLN A C 1
ATOM 1547 O O . GLN A 1 190 ? -7.154 2.261 12.169 1.00 90.06 190 GLN A O 1
ATOM 1552 N N . CYS A 1 191 ? -8.995 2.654 13.399 1.00 93.44 191 CYS A N 1
ATOM 1553 C CA . CYS A 1 191 ? -9.980 2.454 12.341 1.00 93.44 191 CYS A CA 1
ATOM 1554 C C . CYS A 1 191 ? -9.664 3.299 11.103 1.00 93.44 191 CYS A C 1
ATOM 1556 O O . CYS A 1 191 ? -9.621 2.792 9.983 1.00 93.44 191 CYS A O 1
ATOM 1558 N N . ARG A 1 192 ? -9.381 4.597 11.286 1.00 93.25 192 ARG A N 1
ATOM 1559 C CA . ARG A 1 192 ? -9.008 5.483 10.173 1.00 93.25 192 ARG A CA 1
ATOM 1560 C C . ARG A 1 192 ? -7.761 4.991 9.441 1.00 93.25 192 ARG A C 1
ATOM 1562 O O . ARG A 1 192 ? -7.719 5.044 8.211 1.00 93.25 192 ARG A O 1
ATOM 1569 N N . SER A 1 193 ? -6.755 4.532 10.182 1.00 90.56 193 SER A N 1
ATOM 1570 C CA . SER A 1 193 ? -5.526 3.990 9.601 1.00 90.56 193 SER A CA 1
ATOM 1571 C C . SER A 1 193 ? -5.803 2.732 8.774 1.00 90.56 193 SER A C 1
ATOM 1573 O O . SER A 1 193 ? -5.341 2.644 7.636 1.00 90.56 193 SER A O 1
ATOM 1575 N N . TYR A 1 194 ? -6.582 1.788 9.307 1.00 91.56 194 TYR A N 1
ATOM 1576 C CA . TYR A 1 194 ? -6.917 0.550 8.603 1.00 91.56 194 TYR A CA 1
ATOM 1577 C C . TYR A 1 194 ? -7.764 0.793 7.358 1.00 91.56 194 TYR A C 1
ATOM 1579 O O . TYR A 1 194 ? -7.408 0.294 6.294 1.00 91.56 194 TYR A O 1
ATOM 1587 N N . LEU A 1 195 ? -8.793 1.640 7.436 1.00 92.75 195 LEU A N 1
ATOM 1588 C CA . LEU A 1 195 ? -9.626 1.981 6.279 1.00 92.75 195 LEU A CA 1
ATOM 1589 C C . LEU A 1 195 ? -8.832 2.678 5.171 1.00 92.75 195 LEU A C 1
ATOM 1591 O O . LEU A 1 195 ? -9.056 2.413 3.990 1.00 92.75 195 LEU A O 1
ATOM 1595 N N . THR A 1 196 ? -7.892 3.553 5.539 1.00 92.38 196 THR A N 1
ATOM 1596 C CA . THR A 1 196 ? -7.029 4.235 4.565 1.00 92.38 196 THR A CA 1
ATOM 1597 C C . THR A 1 196 ? -6.181 3.222 3.800 1.00 92.38 196 THR A C 1
ATOM 1599 O O . THR A 1 196 ? -6.141 3.255 2.572 1.00 92.38 196 THR A O 1
ATOM 1602 N N . LEU A 1 197 ? -5.547 2.280 4.503 1.00 91.12 197 LEU A N 1
ATOM 1603 C CA . LEU A 1 197 ? -4.732 1.261 3.850 1.00 91.12 197 LEU A CA 1
ATOM 1604 C C . LEU A 1 197 ? -5.573 0.234 3.083 1.00 91.12 197 LEU A C 1
ATOM 1606 O O . LEU A 1 197 ? -5.188 -0.158 1.983 1.00 91.12 197 LEU A O 1
ATOM 1610 N N . ALA A 1 198 ? -6.728 -0.172 3.616 1.00 92.31 198 ALA A N 1
ATOM 1611 C CA . ALA A 1 198 ? -7.655 -1.067 2.930 1.00 92.31 198 ALA A CA 1
ATOM 1612 C C . ALA A 1 198 ? -8.073 -0.471 1.582 1.00 92.31 198 ALA A C 1
ATOM 1614 O O . ALA A 1 198 ? -8.001 -1.148 0.559 1.00 92.31 198 ALA A O 1
ATOM 1615 N N . LYS A 1 199 ? -8.415 0.825 1.564 1.00 92.81 199 LYS A N 1
ATOM 1616 C CA . LYS A 1 199 ? -8.748 1.553 0.339 1.00 92.81 199 LYS A CA 1
ATOM 1617 C C . LYS A 1 199 ? -7.610 1.508 -0.681 1.00 92.81 199 LYS A C 1
ATOM 1619 O O . LYS A 1 199 ? -7.859 1.137 -1.822 1.00 92.81 199 LYS A O 1
ATOM 1624 N N . GLU A 1 200 ? -6.381 1.854 -0.292 1.00 93.62 200 GLU A N 1
ATOM 1625 C CA . GLU A 1 200 ? -5.248 1.839 -1.233 1.00 93.62 200 GLU A CA 1
ATOM 1626 C C . GLU A 1 200 ? -4.894 0.418 -1.704 1.00 93.62 200 GLU A C 1
ATOM 1628 O O . GLU A 1 200 ? -4.471 0.231 -2.843 1.00 93.62 200 GLU A O 1
ATOM 1633 N N . THR A 1 201 ? -5.099 -0.601 -0.866 1.00 91.94 201 THR A N 1
ATOM 1634 C CA . THR A 1 201 ? -4.855 -2.008 -1.233 1.00 91.94 201 THR A CA 1
ATOM 1635 C C . THR A 1 201 ? -5.894 -2.505 -2.243 1.00 91.94 201 THR A C 1
ATOM 1637 O O . THR A 1 201 ? -5.539 -3.132 -3.240 1.00 91.94 201 THR A O 1
ATOM 1640 N N . VAL A 1 202 ? -7.174 -2.177 -2.038 1.00 92.75 202 VAL A N 1
ATOM 1641 C CA . VAL A 1 202 ? -8.258 -2.508 -2.978 1.00 92.75 202 VAL A CA 1
ATOM 1642 C C . VAL A 1 202 ? -8.108 -1.743 -4.295 1.00 92.75 202 VAL A C 1
ATOM 1644 O O . VAL A 1 202 ? -8.302 -2.322 -5.362 1.00 92.75 202 VAL A O 1
ATOM 1647 N N . ASP A 1 203 ? -7.717 -0.469 -4.244 1.00 94.88 203 ASP A N 1
ATOM 1648 C CA . ASP A 1 203 ? -7.430 0.326 -5.443 1.00 94.88 203 ASP A CA 1
ATOM 1649 C C . ASP A 1 203 ? -6.263 -0.270 -6.246 1.00 94.88 203 ASP A C 1
ATOM 1651 O O . ASP A 1 203 ? -6.343 -0.407 -7.468 1.00 94.88 203 ASP A O 1
ATOM 1655 N N . MET A 1 204 ? -5.219 -0.741 -5.553 1.00 94.94 204 MET A N 1
ATOM 1656 C CA . MET A 1 204 ? -4.125 -1.481 -6.177 1.00 94.94 204 MET A CA 1
ATOM 1657 C C . MET A 1 204 ? -4.582 -2.764 -6.859 1.00 94.94 204 MET A C 1
ATOM 1659 O O . MET A 1 204 ? -4.211 -3.016 -8.006 1.00 94.94 204 MET A O 1
ATOM 1663 N N . PHE A 1 205 ? -5.416 -3.563 -6.194 1.00 93.00 205 PHE A N 1
ATOM 1664 C CA . PHE A 1 205 ? -6.032 -4.719 -6.836 1.00 93.00 205 PHE A CA 1
ATOM 1665 C C . PHE A 1 205 ? -6.786 -4.328 -8.099 1.00 93.00 205 PHE A C 1
ATOM 1667 O O . PHE A 1 205 ? -6.657 -5.002 -9.122 1.00 93.00 205 PHE A O 1
ATOM 1674 N N . HIS A 1 206 ? -7.560 -3.248 -8.041 1.00 94.06 206 HIS A N 1
ATOM 1675 C CA . HIS A 1 206 ? -8.369 -2.812 -9.164 1.00 94.06 206 HIS A CA 1
ATOM 1676 C C . HIS A 1 206 ? -7.508 -2.489 -10.387 1.00 94.06 206 HIS A C 1
ATOM 1678 O O . HIS A 1 206 ? -7.684 -3.123 -11.426 1.00 94.06 206 HIS A O 1
ATOM 1684 N N . TYR A 1 207 ? -6.535 -1.580 -10.276 1.00 95.31 207 TYR A N 1
ATOM 1685 C CA . TYR A 1 207 ? -5.750 -1.202 -11.453 1.00 95.31 207 TYR A CA 1
ATOM 1686 C C . TYR A 1 207 ? -4.854 -2.341 -11.961 1.00 95.31 207 TYR A C 1
ATOM 1688 O O . TYR A 1 207 ? -4.689 -2.485 -13.173 1.00 95.31 207 TYR A O 1
ATOM 1696 N N . LEU A 1 208 ? -4.320 -3.193 -11.072 1.00 94.88 208 LEU A N 1
ATOM 1697 C CA . LEU A 1 208 ? -3.514 -4.343 -11.489 1.00 94.88 208 LEU A CA 1
ATOM 1698 C C . LEU A 1 208 ? -4.364 -5.357 -12.256 1.00 94.88 208 LEU A C 1
ATOM 1700 O O . LEU A 1 208 ? -3.951 -5.809 -13.316 1.00 94.88 208 LEU A O 1
ATOM 1704 N N . THR A 1 209 ? -5.555 -5.699 -11.760 1.00 93.50 209 THR A N 1
ATOM 1705 C CA . THR A 1 209 ? -6.417 -6.721 -12.384 1.00 93.50 209 THR A CA 1
ATOM 1706 C C . THR A 1 209 ? -7.037 -6.275 -13.709 1.00 93.50 209 THR A C 1
ATOM 1708 O O . THR A 1 209 ? -7.397 -7.123 -14.531 1.00 93.50 209 THR A O 1
ATOM 1711 N N . VAL A 1 210 ? -7.143 -4.965 -13.956 1.00 93.06 210 VAL A N 1
ATOM 1712 C CA . VAL A 1 210 ? -7.623 -4.423 -15.237 1.00 93.06 210 VAL A CA 1
ATOM 1713 C C . VAL A 1 210 ? -6.649 -4.750 -16.378 1.00 93.06 210 VAL A C 1
ATOM 1715 O O . VAL A 1 210 ? -7.088 -5.292 -17.399 1.00 93.06 210 VAL A O 1
ATOM 1718 N N . ASP A 1 211 ? -5.346 -4.506 -16.190 1.00 90.94 211 ASP A N 1
ATOM 1719 C CA . ASP A 1 211 ? -4.328 -4.685 -17.243 1.00 90.94 211 ASP A CA 1
ATOM 1720 C C . ASP A 1 211 ? -3.591 -6.038 -17.149 1.00 90.94 211 ASP A C 1
ATOM 1722 O O . ASP A 1 211 ? -3.180 -6.605 -18.164 1.00 90.94 211 ASP A O 1
ATOM 1726 N N . ILE A 1 212 ? -3.436 -6.594 -15.945 1.00 92.81 212 ILE A N 1
ATOM 1727 C CA . ILE A 1 212 ? -2.706 -7.837 -15.667 1.00 92.81 212 ILE A CA 1
ATOM 1728 C C . ILE A 1 212 ? -3.717 -8.893 -15.222 1.00 92.81 212 ILE A C 1
ATOM 1730 O O . ILE A 1 212 ? -4.075 -8.964 -14.056 1.00 92.81 212 ILE A O 1
ATOM 1734 N N . LYS A 1 213 ? -4.187 -9.733 -16.151 1.00 91.69 213 LYS A N 1
ATOM 1735 C CA . LYS A 1 213 ? -5.243 -10.728 -15.864 1.00 91.69 213 LYS A CA 1
ATOM 1736 C C . LYS A 1 213 ? -4.710 -12.128 -15.584 1.00 91.69 213 LYS A C 1
ATOM 1738 O O . LYS A 1 213 ? -5.121 -12.761 -14.619 1.00 91.69 213 LYS A O 1
ATOM 1743 N N . GLU A 1 214 ? -3.794 -12.610 -16.423 1.00 90.94 214 GLU A N 1
ATOM 1744 C CA . GLU A 1 214 ? -3.354 -14.015 -16.418 1.00 90.94 214 GLU A CA 1
ATOM 1745 C C . GLU A 1 214 ? -2.839 -14.499 -15.049 1.00 90.94 214 GLU A C 1
ATOM 1747 O O . GLU A 1 214 ? -3.319 -15.541 -14.604 1.00 90.94 214 GLU A O 1
ATOM 1752 N N . PRO A 1 215 ? -1.992 -13.750 -14.311 1.00 89.88 215 PRO A N 1
ATOM 1753 C CA . PRO A 1 215 ? -1.528 -14.189 -12.997 1.00 89.88 215 PRO A CA 1
ATOM 1754 C C . PRO A 1 215 ? -2.657 -14.438 -11.989 1.00 89.88 215 PRO A C 1
ATOM 1756 O O . PRO A 1 215 ? -2.588 -15.401 -11.233 1.00 89.88 215 PRO A O 1
ATOM 1759 N N . PHE A 1 216 ? -3.718 -13.624 -11.999 1.00 90.88 216 PHE A N 1
ATOM 1760 C CA . PHE A 1 216 ? -4.847 -13.755 -11.068 1.00 90.88 216 PHE A CA 1
ATOM 1761 C C . PHE A 1 216 ? -5.769 -14.937 -11.396 1.00 90.88 216 PHE A C 1
ATOM 1763 O O . PHE A 1 216 ? -6.554 -15.350 -10.547 1.00 90.88 216 PHE A O 1
ATOM 1770 N N . LEU A 1 217 ? -5.669 -15.493 -12.607 1.00 91.50 217 LEU A N 1
ATOM 1771 C CA . LEU A 1 217 ? -6.439 -16.659 -13.051 1.00 91.50 217 LEU A CA 1
ATOM 1772 C C . LEU A 1 217 ? -5.704 -17.985 -12.814 1.00 91.50 217 LEU A C 1
ATOM 1774 O O . LEU A 1 217 ? -6.250 -19.051 -13.098 1.00 91.50 217 LEU A O 1
ATOM 1778 N N . ARG A 1 218 ? -4.468 -17.948 -12.302 1.00 90.38 218 ARG A N 1
ATOM 1779 C CA . ARG A 1 218 ? -3.711 -19.166 -12.004 1.00 90.38 218 ARG A CA 1
ATOM 1780 C C . ARG A 1 218 ? -4.358 -19.935 -10.845 1.00 90.38 218 ARG A C 1
ATOM 1782 O O . ARG A 1 218 ? -4.833 -19.297 -9.903 1.00 90.38 218 ARG A O 1
ATOM 1789 N N . PRO A 1 219 ? -4.305 -21.282 -10.842 1.00 89.44 219 PRO A N 1
ATOM 1790 C CA . PRO A 1 219 ? -4.933 -22.110 -9.802 1.00 89.44 219 PRO A CA 1
ATOM 1791 C C . PRO A 1 219 ? -4.512 -21.758 -8.368 1.00 89.44 219 PRO A C 1
ATOM 1793 O O . PRO A 1 219 ? -5.280 -21.897 -7.426 1.00 89.44 219 PRO A O 1
ATOM 1796 N N . GLU A 1 220 ? -3.287 -21.266 -8.194 1.00 89.00 220 GLU A N 1
ATOM 1797 C CA . GLU A 1 220 ? -2.738 -20.854 -6.899 1.00 89.00 220 GLU A CA 1
ATOM 1798 C C . GLU A 1 220 ? -3.319 -19.539 -6.343 1.00 89.00 220 GLU A C 1
ATOM 1800 O O . GLU A 1 220 ? -3.169 -19.274 -5.148 1.00 89.00 220 GLU A O 1
ATOM 1805 N N . LEU A 1 221 ? -3.983 -18.729 -7.179 1.00 91.94 221 LEU A N 1
ATOM 1806 C CA . LEU A 1 221 ? -4.552 -17.430 -6.805 1.00 91.94 221 LEU A CA 1
ATOM 1807 C C . LEU A 1 221 ? -6.070 -17.353 -6.987 1.00 91.94 221 LEU A C 1
ATOM 1809 O O . LEU A 1 221 ? -6.731 -16.777 -6.128 1.00 91.94 221 LEU A O 1
ATOM 1813 N N . VAL A 1 222 ? -6.625 -17.927 -8.057 1.00 94.19 222 VAL A N 1
ATOM 1814 C CA . VAL A 1 222 ? -8.012 -17.667 -8.483 1.00 94.19 222 VAL A CA 1
ATOM 1815 C C . VAL A 1 222 ? -9.053 -17.986 -7.406 1.00 94.19 222 VAL A C 1
ATOM 1817 O O . VAL A 1 222 ? -9.876 -17.131 -7.079 1.00 94.19 222 VAL A O 1
ATOM 1820 N N . ASP A 1 223 ? -8.971 -19.162 -6.779 1.00 94.12 223 ASP A N 1
ATOM 1821 C CA . ASP A 1 223 ? -9.936 -19.577 -5.754 1.00 94.12 223 ASP A CA 1
ATOM 1822 C C . ASP A 1 223 ? -9.788 -18.751 -4.471 1.00 94.12 223 ASP A C 1
ATOM 1824 O O . ASP A 1 223 ? -10.776 -18.387 -3.831 1.00 94.12 223 ASP A O 1
ATOM 1828 N N . ARG A 1 224 ? -8.547 -18.399 -4.111 1.00 93.50 224 ARG A N 1
ATOM 1829 C CA . ARG A 1 224 ? -8.250 -17.567 -2.935 1.00 93.50 224 ARG A CA 1
ATOM 1830 C C . ARG A 1 224 ? -8.746 -16.142 -3.126 1.00 93.50 224 ARG A C 1
ATOM 1832 O O . ARG A 1 224 ? -9.339 -15.580 -2.210 1.00 93.50 224 ARG A O 1
ATOM 1839 N N . LEU A 1 225 ? -8.538 -15.583 -4.315 1.00 93.31 225 LEU A N 1
ATOM 1840 C CA . LEU A 1 225 ? -9.012 -14.256 -4.675 1.00 93.31 225 LEU A CA 1
ATOM 1841 C C . LEU A 1 225 ? -10.539 -14.211 -4.657 1.00 93.31 225 LEU A C 1
ATOM 1843 O O . LEU A 1 225 ? -11.108 -13.317 -4.039 1.00 93.31 225 LEU A O 1
ATOM 1847 N N . ALA A 1 226 ? -11.204 -15.194 -5.269 1.00 94.38 226 ALA A N 1
ATOM 1848 C CA . ALA A 1 226 ? -12.660 -15.287 -5.254 1.00 94.38 226 ALA A CA 1
ATOM 1849 C C . ALA A 1 226 ? -13.209 -15.407 -3.823 1.00 94.38 226 ALA A C 1
ATOM 1851 O O . ALA A 1 226 ? -14.145 -14.694 -3.461 1.00 94.38 226 ALA A O 1
ATOM 1852 N N . ALA A 1 227 ? -12.605 -16.257 -2.987 1.00 93.69 227 ALA A N 1
ATOM 1853 C CA . ALA A 1 227 ? -12.989 -16.401 -1.586 1.00 93.69 227 ALA A CA 1
ATOM 1854 C C . ALA A 1 227 ? -12.804 -15.094 -0.797 1.00 93.69 227 ALA A C 1
ATOM 1856 O O . ALA A 1 227 ? -13.720 -14.681 -0.088 1.00 93.69 227 ALA A O 1
ATOM 1857 N N . MET A 1 228 ? -11.663 -14.416 -0.961 1.00 94.25 228 MET A N 1
ATOM 1858 C CA . MET A 1 228 ? -11.375 -13.134 -0.311 1.00 94.25 228 MET A CA 1
ATOM 1859 C C . MET A 1 228 ? -12.355 -12.038 -0.752 1.00 94.25 228 MET A C 1
ATOM 1861 O O . MET A 1 228 ? -12.894 -11.324 0.093 1.00 94.25 228 MET A O 1
ATOM 1865 N N . LEU A 1 229 ? -12.640 -11.918 -2.052 1.00 92.44 229 LEU A N 1
ATOM 1866 C CA . LEU A 1 229 ? -13.594 -10.933 -2.573 1.00 92.44 229 LEU A CA 1
ATOM 1867 C C . LEU A 1 229 ? -15.013 -11.202 -2.061 1.00 92.44 229 LEU A C 1
ATOM 1869 O O . LEU A 1 229 ? -15.688 -10.275 -1.618 1.00 92.44 229 LEU A O 1
ATOM 1873 N N . ASN A 1 230 ? -15.448 -12.465 -2.062 1.00 91.94 230 ASN A N 1
ATOM 1874 C CA . ASN A 1 230 ? -16.758 -12.856 -1.541 1.00 91.94 230 ASN A CA 1
ATOM 1875 C C . ASN A 1 230 ? -16.879 -12.575 -0.042 1.00 91.94 230 ASN A C 1
ATOM 1877 O O . ASN A 1 230 ? -17.895 -12.038 0.397 1.00 91.94 230 ASN A O 1
ATOM 1881 N N . PHE A 1 231 ? -15.844 -12.904 0.735 1.00 89.50 231 PHE A N 1
ATOM 1882 C CA . PHE A 1 231 ? -15.793 -12.602 2.161 1.00 89.50 231 PHE A CA 1
ATOM 1883 C C . PHE A 1 231 ? -15.918 -11.095 2.405 1.00 89.50 231 PHE A C 1
ATOM 1885 O O . PHE A 1 231 ? -16.808 -10.663 3.132 1.00 89.50 231 PHE A O 1
ATOM 1892 N N . ASN A 1 232 ? -15.102 -10.278 1.735 1.00 87.19 232 ASN A N 1
ATOM 1893 C CA . ASN A 1 232 ? -15.137 -8.827 1.915 1.00 87.19 232 ASN A CA 1
ATOM 1894 C C . ASN A 1 232 ? -16.459 -8.202 1.446 1.00 87.19 232 ASN A C 1
ATOM 1896 O O . ASN A 1 232 ? -16.975 -7.298 2.099 1.00 87.19 232 ASN A O 1
ATOM 1900 N N . LEU A 1 233 ? -17.070 -8.716 0.375 1.00 88.94 233 LEU A N 1
ATOM 1901 C CA . LEU A 1 233 ? -18.387 -8.262 -0.071 1.00 88.94 233 LEU A CA 1
ATOM 1902 C C . LEU A 1 233 ? -19.481 -8.585 0.958 1.00 88.94 233 LEU A C 1
ATOM 1904 O O . LEU A 1 233 ? -20.328 -7.740 1.241 1.00 88.94 233 LEU A O 1
ATOM 1908 N N . GLN A 1 234 ? -19.456 -9.781 1.552 1.00 87.38 234 GLN A N 1
ATOM 1909 C CA . GLN A 1 234 ? -20.380 -10.142 2.631 1.00 87.38 234 GLN A CA 1
ATOM 1910 C C . GLN A 1 234 ? -20.195 -9.255 3.859 1.00 87.38 234 GLN A C 1
ATOM 1912 O O . GLN A 1 234 ? -21.177 -8.885 4.493 1.00 87.38 234 GLN A O 1
ATOM 1917 N N . GLN A 1 235 ? -18.958 -8.892 4.184 1.00 81.06 235 GLN A N 1
ATOM 1918 C CA . GLN A 1 235 ? -18.669 -8.004 5.302 1.00 81.06 235 GLN A CA 1
ATOM 1919 C C . GLN A 1 235 ? -19.214 -6.589 5.043 1.00 81.06 235 GLN A C 1
ATOM 1921 O O . GLN A 1 235 ? -19.908 -6.052 5.899 1.00 81.06 235 GLN A O 1
ATOM 1926 N N . LEU A 1 236 ? -18.989 -6.030 3.847 1.00 80.12 236 LEU A N 1
ATOM 1927 C CA . LEU A 1 236 ? -19.402 -4.669 3.466 1.00 80.12 236 LEU A CA 1
ATOM 1928 C C . LEU A 1 236 ? -20.904 -4.519 3.177 1.00 80.12 236 LEU A C 1
ATOM 1930 O O . LEU A 1 236 ? -21.475 -3.454 3.393 1.00 80.12 236 LEU A O 1
ATOM 1934 N N . CYS A 1 237 ? -21.558 -5.555 2.652 1.00 81.81 237 CYS A N 1
ATOM 1935 C CA . CYS A 1 237 ? -22.978 -5.502 2.280 1.00 81.81 237 CYS A CA 1
ATOM 1936 C C . CYS A 1 237 ? -23.890 -6.270 3.246 1.00 81.81 237 CYS A C 1
ATOM 1938 O O . CYS A 1 237 ? -25.117 -6.170 3.158 1.00 81.81 237 CYS A O 1
ATOM 1940 N N . GLY A 1 238 ? -23.308 -7.060 4.144 1.00 71.00 238 GLY A N 1
ATOM 1941 C CA . GLY A 1 238 ? -24.029 -7.873 5.110 1.00 71.00 238 GLY A CA 1
ATOM 1942 C C . GLY A 1 238 ? -24.388 -7.122 6.392 1.00 71.00 238 GLY A C 1
ATOM 1943 O O . GLY A 1 238 ? -24.102 -5.933 6.547 1.00 71.00 238 GLY A O 1
ATOM 1944 N N . PRO A 1 239 ? -25.017 -7.824 7.350 1.00 67.56 239 PRO A N 1
ATOM 1945 C CA . PRO A 1 239 ? -25.446 -7.229 8.612 1.00 67.56 239 PRO A CA 1
ATOM 1946 C C . PRO A 1 239 ? -24.284 -6.646 9.427 1.00 67.56 239 PRO A C 1
ATOM 1948 O O . PRO A 1 239 ? -24.515 -5.708 10.175 1.00 67.56 239 PRO A O 1
ATOM 1951 N N . LYS A 1 240 ? -23.043 -7.125 9.237 1.00 60.47 240 LYS A N 1
ATOM 1952 C CA . LYS A 1 240 ? -21.857 -6.594 9.930 1.00 60.47 240 LYS A CA 1
ATOM 1953 C C . LYS A 1 240 ? -21.475 -5.158 9.549 1.00 60.47 240 LYS A C 1
ATOM 1955 O O . LYS A 1 240 ? -20.738 -4.541 10.298 1.00 60.47 240 LYS A O 1
ATOM 1960 N N . CYS A 1 241 ? -21.940 -4.637 8.411 1.00 57.28 241 CYS A N 1
ATOM 1961 C CA . CYS A 1 241 ? -21.744 -3.227 8.049 1.00 57.28 241 CYS A CA 1
ATOM 1962 C C . CYS A 1 241 ? -22.958 -2.350 8.412 1.00 57.28 241 CYS A C 1
ATOM 1964 O O . CYS A 1 241 ? -22.894 -1.129 8.296 1.00 57.28 241 CYS A O 1
ATOM 1966 N N . LYS A 1 242 ? -24.088 -2.964 8.793 1.00 52.78 242 LYS A N 1
ATOM 1967 C CA . LYS A 1 242 ? -25.336 -2.272 9.165 1.00 52.78 242 LYS A CA 1
ATOM 1968 C C . LYS A 1 242 ? -25.559 -2.186 10.680 1.00 52.78 242 LYS A C 1
ATOM 1970 O O . LYS A 1 242 ? -26.525 -1.544 11.083 1.00 52.78 242 LYS A O 1
ATOM 1975 N N . ALA A 1 243 ? -24.732 -2.870 11.463 1.00 43.53 243 ALA A N 1
ATOM 1976 C CA . ALA A 1 243 ? -24.728 -2.909 12.922 1.00 43.53 243 ALA A CA 1
ATOM 1977 C C . ALA A 1 243 ? -23.417 -2.307 13.428 1.00 43.53 243 ALA A C 1
ATOM 1979 O O . ALA A 1 243 ? -23.435 -1.740 14.536 1.00 43.53 243 ALA A O 1
#

Secondary structure (DSSP, 8-state):
-HHHHH-HHHHHHH--HHHHHHHHHHHH-GGG-S-HHHHHHHHHHHHHHSTTT-GGGHHHHHHHHTSHHHHHTHHHHHHHHHHHGGGS--TTHHHHHHHHHHHHHHHHHHHHTSHHHHHHHHHHHHH-HHHHHHHHHHHHHHHHHHHHHHHHHHHHHHHHHHHH-HHHHHHS-HHHHHHHHHHHHHHHHHHHHHHHHHHHHHHHHHHHHHH--GGGGSTTTHHHHHHHHHHHHHHHHSHHHH-

Sequence (243 aa):
VLVHRFCPSVVADSVEDSLVTWLLVGVCSPHYFRNPYLIAKIIEVLFVVNPGIQPRTEQLHARIMAHPISETQLPSCLMKFYTDVETTGSSSEFYDKFTIRYHISLILKGMWDNPVHRQAIVNESKSGKQFVKFINMLMNDTTFLLDESLESLKRIHEVQELMADTDTWTQTPRDQQQIRQRQLTADERQCRSYLTLAKETVDMFHYLTVDIKEPFLRPELVDRLAAMLNFNLQQLCGPKCKA

pLDDT: mean 87.08, std 12.58, range [39.5, 97.19]

InterPro domains:
  IPR019474 Ubiquitin conjugation factor E4, core [PF10408] (3-242)
  IPR045132 Ubiquitin conjugation factor E4 [PTHR13931] (3-242)

Organism: Timema californicum (NCBI:txid61474)

Radius of gyration: 20.98 Å; chains: 1; bounding box: 54×46×57 Å

Foldseek 3Di:
DVCCVPPVLCCLVPDDVVVLVVLLCVLQVVVVPPDVVSVLVSLVVLLCLPCVNPVSNVNVNVSSCPDPSNLAGNLLSLLQSLLCLVPPDDDVSPVVSLVSNLSSLNSLVVLCVPPSSVVNNLVSVVVQPSVLSSVVSLLVLLLVLLVLLLVLVVLLVVLVVCVVPVVNLVPDDPVVNVVSVVSNVVSVVSSVSSVSSSVSSVVSVVSCCVVPPVSCPDPSHVVSVVVSVVVSCCCCVHVSVVD